Protein AF-A0A534E2P8-F1 (afdb_monomer)

St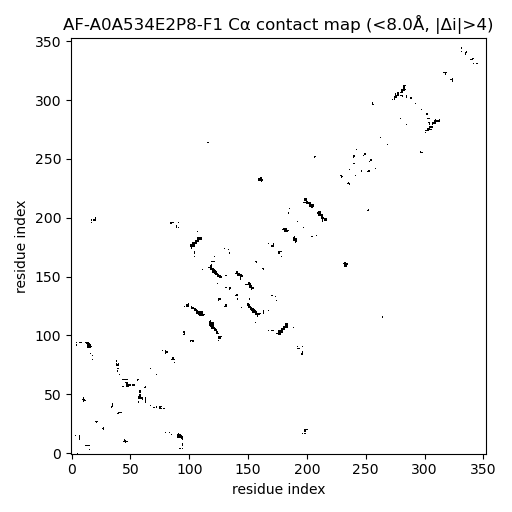ructure (mmCIF, N/CA/C/O backbone):
data_AF-A0A534E2P8-F1
#
_entry.id   AF-A0A534E2P8-F1
#
loop_
_atom_site.group_PDB
_atom_site.id
_atom_site.type_symbol
_atom_site.label_atom_id
_atom_site.label_alt_id
_atom_site.label_comp_id
_atom_site.label_asym_id
_atom_site.label_entity_id
_atom_site.label_seq_id
_atom_site.pdbx_PDB_ins_code
_atom_site.Cartn_x
_atom_site.Cartn_y
_atom_site.Cartn_z
_atom_site.occupancy
_atom_site.B_iso_or_equiv
_atom_site.auth_seq_id
_atom_site.auth_comp_id
_atom_site.auth_asym_id
_atom_site.auth_atom_id
_atom_site.pdbx_PDB_model_num
ATOM 1 N N . MET A 1 1 ? 21.994 -9.514 0.362 1.00 49.41 1 MET A N 1
ATOM 2 C CA . MET A 1 1 ? 20.812 -8.981 -0.362 1.00 49.41 1 MET A CA 1
ATOM 3 C C . MET A 1 1 ? 19.616 -9.810 0.077 1.00 49.41 1 MET A C 1
ATOM 5 O O . MET A 1 1 ? 19.796 -11.009 0.214 1.00 49.41 1 MET A O 1
ATOM 9 N N . VAL A 1 2 ? 18.446 -9.221 0.355 1.00 62.59 2 VAL A N 1
ATOM 10 C CA . VAL A 1 2 ? 17.260 -10.021 0.733 1.00 62.59 2 VAL A CA 1
ATOM 11 C C . VAL A 1 2 ? 16.904 -10.966 -0.420 1.00 62.59 2 VAL A C 1
ATOM 13 O O . VAL A 1 2 ? 16.914 -10.522 -1.571 1.00 62.59 2 VAL A O 1
ATOM 16 N N . GLY A 1 3 ? 16.617 -12.238 -0.126 1.00 77.88 3 GLY A N 1
ATOM 17 C CA . GLY A 1 3 ? 16.523 -13.315 -1.124 1.00 77.88 3 GLY A CA 1
ATOM 18 C C . GLY A 1 3 ? 15.600 -13.006 -2.307 1.00 77.88 3 GLY A C 1
ATOM 19 O O . GLY A 1 3 ? 15.992 -13.201 -3.457 1.00 77.88 3 GLY A O 1
ATOM 20 N N . PHE A 1 4 ? 14.432 -12.402 -2.061 1.00 82.38 4 PHE A N 1
ATOM 21 C CA . PHE A 1 4 ? 13.493 -12.044 -3.131 1.00 82.38 4 PHE A CA 1
ATOM 22 C C . PHE A 1 4 ? 14.050 -10.995 -4.107 1.00 82.38 4 PHE A C 1
ATOM 24 O O . PHE A 1 4 ? 13.752 -11.051 -5.297 1.00 82.38 4 PHE A O 1
ATOM 31 N N . LYS A 1 5 ? 14.897 -10.058 -3.652 1.00 83.06 5 LYS A N 1
ATOM 32 C CA . LYS A 1 5 ? 15.506 -9.035 -4.527 1.00 83.06 5 LYS A CA 1
ATOM 33 C C . LYS A 1 5 ? 16.516 -9.664 -5.475 1.00 83.06 5 LYS A C 1
ATOM 35 O O . LYS A 1 5 ? 16.584 -9.291 -6.642 1.00 83.06 5 LYS A O 1
ATOM 40 N N . GLN A 1 6 ? 17.287 -10.621 -4.962 1.00 80.25 6 GLN A N 1
ATOM 41 C CA . GLN A 1 6 ? 18.235 -11.377 -5.768 1.00 80.25 6 GLN A CA 1
ATOM 42 C C . GLN A 1 6 ? 17.497 -12.236 -6.795 1.00 80.25 6 GLN A C 1
ATOM 44 O O . GLN A 1 6 ? 17.839 -12.175 -7.973 1.00 80.25 6 GLN A O 1
ATOM 49 N N . ARG A 1 7 ? 16.450 -12.955 -6.372 1.00 79.50 7 ARG A N 1
ATOM 50 C CA . ARG A 1 7 ? 15.615 -13.767 -7.265 1.00 79.50 7 ARG A CA 1
ATOM 51 C C . ARG A 1 7 ? 14.958 -12.918 -8.353 1.00 79.50 7 ARG A C 1
ATOM 53 O O . ARG A 1 7 ? 15.113 -13.225 -9.525 1.00 79.50 7 ARG A O 1
ATOM 60 N N . SER A 1 8 ? 14.356 -11.784 -7.990 1.00 84.06 8 SER A N 1
ATOM 61 C CA . SER A 1 8 ? 13.745 -10.855 -8.955 1.00 84.06 8 SER A CA 1
ATOM 62 C C . SER A 1 8 ? 14.741 -10.350 -9.999 1.00 84.06 8 SER A C 1
ATOM 64 O O . SER A 1 8 ? 14.402 -10.198 -11.168 1.00 84.06 8 SER A O 1
ATOM 66 N N . ALA A 1 9 ? 15.985 -10.084 -9.588 1.00 79.75 9 ALA A N 1
ATOM 67 C CA . ALA A 1 9 ? 17.033 -9.642 -10.499 1.00 79.75 9 ALA A CA 1
ATOM 68 C C . ALA A 1 9 ? 17.542 -10.768 -11.414 1.00 79.75 9 ALA A C 1
ATOM 70 O O . ALA A 1 9 ? 17.904 -10.494 -12.555 1.00 79.75 9 ALA A O 1
ATOM 71 N N . GLN A 1 10 ? 17.603 -12.005 -10.914 1.00 79.62 10 GLN A N 1
ATOM 72 C CA . GLN A 1 10 ? 18.057 -13.178 -11.668 1.00 79.62 10 GLN A CA 1
ATOM 73 C C . GLN A 1 10 ? 17.000 -13.689 -12.651 1.00 79.62 10 GLN A C 1
ATOM 75 O O . GLN A 1 10 ? 17.350 -14.092 -13.754 1.00 79.62 10 GLN A O 1
ATOM 80 N N . GLU A 1 11 ? 15.731 -13.668 -12.250 1.00 79.81 11 GLU A N 1
ATOM 81 C CA . GLU A 1 11 ? 14.599 -14.182 -13.029 1.00 79.81 11 GLU A CA 1
ATOM 82 C C . GLU A 1 11 ? 13.894 -13.085 -13.836 1.00 79.81 11 GLU A C 1
ATOM 84 O O . GLU A 1 11 ? 12.877 -13.347 -14.462 1.00 79.81 11 GLU A O 1
ATOM 89 N N . HIS A 1 12 ? 14.422 -11.858 -13.827 1.00 81.25 12 HIS A N 1
ATOM 90 C CA . HIS A 1 12 ? 13.853 -10.718 -14.544 1.00 81.25 12 HIS A CA 1
ATOM 91 C C . HIS A 1 12 ? 12.379 -10.433 -14.196 1.00 81.25 12 HIS A C 1
ATOM 93 O O . HIS A 1 12 ? 11.646 -9.936 -15.039 1.00 81.25 12 HIS A O 1
ATOM 99 N N . ALA A 1 13 ? 11.944 -10.662 -12.954 1.00 84.44 13 ALA A N 1
ATOM 100 C CA . ALA A 1 13 ? 10.558 -10.412 -12.536 1.00 84.44 13 ALA A CA 1
ATOM 101 C C . ALA A 1 13 ? 10.175 -8.924 -12.658 1.00 84.44 13 ALA A C 1
ATOM 103 O O . ALA A 1 13 ? 11.008 -8.061 -12.376 1.00 84.44 13 ALA A O 1
ATOM 104 N N . ASP A 1 14 ? 8.941 -8.600 -13.053 1.00 83.06 14 ASP A N 1
ATOM 105 C CA . ASP A 1 14 ? 8.438 -7.214 -13.136 1.00 83.06 14 ASP A CA 1
ATOM 106 C C . ASP A 1 14 ? 8.003 -6.652 -11.776 1.00 83.06 14 ASP A C 1
ATOM 108 O O . ASP A 1 14 ? 8.217 -5.473 -11.484 1.00 83.06 14 ASP A O 1
ATOM 112 N N . GLY A 1 15 ? 7.499 -7.516 -10.897 1.00 87.69 15 GLY A N 1
ATOM 113 C CA . GLY A 1 15 ? 7.063 -7.176 -9.548 1.00 87.69 15 GLY A CA 1
ATOM 114 C C . GLY A 1 15 ? 7.198 -8.355 -8.591 1.00 87.69 15 GLY A C 1
ATOM 115 O O . GLY A 1 15 ? 7.489 -9.485 -8.984 1.00 87.69 15 GLY A O 1
ATOM 116 N N . THR A 1 16 ? 7.035 -8.090 -7.301 1.00 91.56 16 THR A N 1
ATOM 117 C CA . THR A 1 16 ? 6.999 -9.122 -6.266 1.00 91.56 16 THR A CA 1
ATOM 118 C C . THR A 1 16 ? 5.968 -8.765 -5.217 1.00 91.56 16 THR A C 1
ATOM 120 O O . THR A 1 16 ? 6.001 -7.664 -4.658 1.00 91.56 16 THR A O 1
ATOM 123 N N . TRP A 1 17 ? 5.119 -9.742 -4.912 1.00 92.81 17 TRP A N 1
ATOM 124 C CA . TRP A 1 17 ? 4.104 -9.677 -3.876 1.00 92.81 17 TRP A CA 1
ATOM 125 C C . TRP A 1 17 ? 4.463 -10.628 -2.740 1.00 92.81 17 TRP A C 1
ATOM 127 O O . TRP A 1 17 ? 4.867 -11.768 -2.960 1.00 92.81 17 TRP A O 1
ATOM 137 N N . ILE A 1 18 ? 4.322 -10.149 -1.511 1.00 93.31 18 ILE A N 1
ATOM 138 C CA . ILE A 1 18 ? 4.446 -10.943 -0.295 1.00 93.31 18 ILE A CA 1
ATOM 139 C C . ILE A 1 18 ? 3.042 -11.428 0.056 1.00 93.31 18 ILE A C 1
ATOM 141 O O . ILE A 1 18 ? 2.223 -10.668 0.573 1.00 93.31 18 ILE A O 1
ATOM 145 N N . ILE A 1 19 ? 2.764 -12.694 -0.252 1.00 93.31 19 ILE A N 1
ATOM 146 C CA . ILE A 1 19 ? 1.451 -13.306 -0.023 1.00 93.31 19 ILE A CA 1
ATOM 147 C C . ILE A 1 19 ? 1.251 -13.585 1.474 1.00 93.31 19 ILE A C 1
ATOM 149 O O . ILE A 1 19 ? 0.269 -13.118 2.051 1.00 93.31 19 ILE A O 1
ATOM 153 N N . ARG A 1 20 ? 2.211 -14.267 2.119 1.00 92.00 20 ARG A N 1
ATOM 154 C CA . ARG A 1 20 ? 2.220 -14.605 3.557 1.00 92.00 20 ARG A CA 1
ATOM 155 C C . ARG A 1 20 ? 3.634 -14.546 4.139 1.00 92.00 20 ARG A C 1
ATOM 157 O O . ARG A 1 20 ? 4.619 -14.478 3.403 1.00 92.00 20 ARG A O 1
ATOM 164 N N . THR A 1 21 ? 3.719 -14.569 5.465 1.00 92.00 21 THR A N 1
ATOM 165 C CA . THR A 1 21 ? 4.968 -14.587 6.238 1.00 92.00 21 THR A CA 1
ATOM 166 C C . THR A 1 21 ? 4.906 -15.694 7.277 1.00 92.00 21 THR A C 1
ATOM 168 O O . THR A 1 21 ? 3.87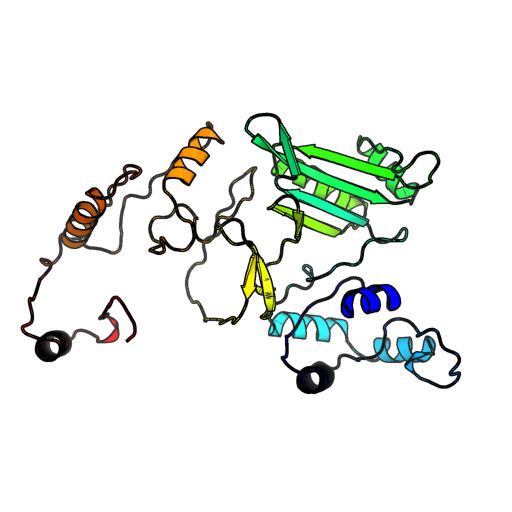3 -15.859 7.920 1.00 92.00 21 THR A O 1
ATOM 171 N N . HIS A 1 22 ? 6.014 -16.406 7.462 1.00 92.50 22 HIS A N 1
ATOM 172 C CA . HIS A 1 22 ? 6.104 -17.580 8.331 1.00 92.50 22 HIS A CA 1
ATOM 173 C C . HIS A 1 22 ? 7.334 -17.475 9.235 1.00 92.50 22 HIS A C 1
ATOM 175 O O . HIS A 1 22 ? 8.307 -16.807 8.879 1.00 92.50 22 HIS A O 1
ATOM 181 N N . SER A 1 23 ? 7.291 -18.119 10.401 1.00 90.75 23 SER A N 1
ATOM 182 C CA . SER A 1 23 ? 8.394 -18.126 11.374 1.00 90.75 23 SER A CA 1
ATOM 183 C C . SER A 1 23 ? 9.507 -19.109 11.004 1.00 90.75 23 SER A C 1
ATOM 185 O O . SER A 1 23 ? 10.655 -18.897 11.395 1.00 90.75 23 SER A O 1
ATOM 187 N N . THR A 1 24 ? 9.193 -20.159 10.238 1.00 93.50 24 THR A N 1
ATOM 188 C CA . THR A 1 24 ? 10.156 -21.172 9.792 1.00 93.50 24 THR A CA 1
ATOM 189 C C . THR A 1 24 ? 10.171 -21.310 8.272 1.00 93.50 24 THR A C 1
ATOM 191 O O . THR A 1 24 ? 9.193 -21.008 7.583 1.00 93.50 24 THR A O 1
ATOM 194 N N . GLU A 1 25 ? 11.293 -21.790 7.729 1.00 92.50 25 GLU A N 1
ATOM 195 C CA . GLU A 1 25 ? 11.378 -22.098 6.299 1.00 92.50 25 GLU A CA 1
ATOM 196 C C . GLU A 1 25 ? 10.439 -23.249 5.914 1.00 92.50 25 GLU A C 1
ATOM 198 O O . GLU A 1 25 ? 9.809 -23.178 4.866 1.00 92.50 25 GLU A O 1
ATOM 203 N N . ASN A 1 26 ? 10.291 -24.276 6.756 1.00 95.81 26 ASN A N 1
ATOM 204 C CA . ASN A 1 26 ? 9.437 -25.426 6.447 1.00 95.81 26 ASN A CA 1
ATOM 205 C C . ASN A 1 26 ? 7.965 -25.028 6.294 1.00 95.81 26 ASN A C 1
ATOM 207 O O . ASN A 1 26 ? 7.326 -25.453 5.331 1.00 95.81 26 ASN A O 1
ATOM 211 N N . ASP A 1 27 ? 7.455 -24.164 7.175 1.00 95.75 27 ASP A N 1
ATOM 212 C CA . ASP A 1 27 ? 6.087 -23.642 7.065 1.00 95.75 27 ASP A CA 1
ATOM 213 C C . ASP A 1 27 ? 5.916 -22.830 5.776 1.00 95.75 27 ASP A C 1
ATOM 215 O O . ASP A 1 27 ? 4.937 -23.000 5.048 1.00 95.75 27 ASP A O 1
ATOM 219 N N . ALA A 1 28 ? 6.919 -22.013 5.430 1.00 93.62 28 ALA A N 1
ATOM 220 C CA . ALA A 1 28 ? 6.918 -21.262 4.180 1.00 93.62 28 ALA A CA 1
ATOM 221 C C . ALA A 1 28 ? 6.932 -22.173 2.942 1.00 93.62 28 ALA A C 1
ATOM 223 O O . ALA A 1 28 ? 6.233 -21.886 1.973 1.00 93.62 28 ALA A O 1
ATOM 224 N N . ARG A 1 29 ? 7.699 -23.272 2.955 1.00 94.38 29 ARG A N 1
ATOM 225 C CA . ARG A 1 29 ? 7.757 -24.241 1.845 1.00 94.38 29 ARG A CA 1
ATOM 226 C C . ARG A 1 29 ? 6.466 -25.027 1.694 1.00 94.38 29 ARG A C 1
ATOM 228 O O . ARG A 1 29 ? 6.023 -25.247 0.568 1.00 94.38 29 ARG A O 1
ATOM 235 N N . LEU A 1 30 ? 5.863 -25.435 2.808 1.00 96.50 30 LEU A N 1
ATOM 236 C CA . LEU A 1 30 ? 4.568 -26.102 2.801 1.00 96.50 30 LEU A CA 1
ATOM 237 C C . LEU A 1 30 ? 3.494 -25.179 2.210 1.00 96.50 30 LEU A C 1
ATOM 239 O O . LEU A 1 30 ? 2.767 -25.592 1.309 1.00 96.50 30 LEU A O 1
ATOM 243 N N . ASP A 1 31 ? 3.434 -23.923 2.657 1.00 96.12 31 ASP A N 1
ATOM 244 C CA . ASP A 1 31 ? 2.487 -22.930 2.142 1.00 96.12 31 ASP A CA 1
ATOM 245 C C . ASP A 1 31 ? 2.744 -22.574 0.665 1.00 96.12 31 ASP A C 1
ATOM 247 O O . ASP A 1 31 ? 1.791 -22.467 -0.108 1.00 96.12 31 ASP A O 1
ATOM 251 N N . GLU A 1 32 ? 4.011 -22.456 0.239 1.00 95.31 32 GLU A N 1
ATOM 252 C CA . GLU A 1 32 ? 4.401 -22.271 -1.171 1.00 95.31 32 GLU A CA 1
ATOM 253 C C . GLU A 1 32 ? 3.880 -23.430 -2.034 1.00 95.31 32 GLU A C 1
ATOM 255 O O . GLU A 1 32 ? 3.251 -23.193 -3.066 1.00 95.31 32 GLU A O 1
ATOM 260 N N . MET A 1 33 ? 4.075 -24.676 -1.590 1.00 96.81 33 MET A N 1
ATOM 261 C CA . MET A 1 33 ? 3.624 -25.865 -2.315 1.00 96.81 33 MET A CA 1
ATOM 262 C C . MET A 1 33 ? 2.096 -25.956 -2.376 1.00 96.81 33 MET A C 1
ATOM 264 O O . MET A 1 33 ? 1.528 -26.160 -3.447 1.00 96.81 33 MET A O 1
ATOM 268 N N . LEU A 1 34 ? 1.408 -25.760 -1.248 1.00 97.12 34 LEU A N 1
ATOM 269 C CA . LEU A 1 34 ? -0.055 -25.775 -1.202 1.00 97.12 34 LEU A CA 1
ATOM 270 C C . LEU A 1 34 ? -0.659 -24.657 -2.058 1.00 97.12 34 LEU A C 1
ATOM 272 O O . LEU A 1 34 ? -1.653 -24.885 -2.744 1.00 97.12 34 LEU A O 1
ATOM 276 N N . THR A 1 35 ? -0.056 -23.467 -2.050 1.00 97.06 35 THR A N 1
ATOM 277 C CA . THR A 1 35 ? -0.476 -22.342 -2.895 1.00 97.06 35 THR A CA 1
ATOM 278 C C . THR A 1 35 ? -0.245 -22.664 -4.373 1.00 97.06 35 THR A C 1
ATOM 280 O O . THR A 1 35 ? -1.158 -22.511 -5.180 1.00 97.06 35 THR A O 1
ATOM 283 N N . SER A 1 36 ? 0.933 -23.181 -4.729 1.00 96.50 36 SER A N 1
ATOM 284 C CA . SER A 1 36 ? 1.254 -23.609 -6.095 1.00 96.50 36 SER A CA 1
ATOM 285 C C . SER A 1 36 ? 0.221 -24.602 -6.636 1.00 96.50 36 SER A C 1
ATOM 287 O O . SER A 1 36 ? -0.351 -24.370 -7.699 1.00 96.50 36 SER A O 1
ATOM 289 N N . LEU A 1 37 ? -0.090 -25.651 -5.869 1.00 97.06 37 LEU A N 1
ATOM 290 C CA . LEU A 1 37 ? -1.052 -26.681 -6.264 1.00 97.06 37 LEU A CA 1
ATOM 291 C C . LEU A 1 37 ? -2.494 -26.163 -6.308 1.00 97.06 37 LEU A C 1
ATOM 293 O O . LEU A 1 37 ? -3.231 -26.496 -7.230 1.00 97.06 37 LEU A O 1
ATOM 297 N N . ARG A 1 38 ? -2.902 -25.338 -5.336 1.00 96.75 38 ARG A N 1
ATOM 298 C CA . ARG A 1 38 ? -4.272 -24.809 -5.253 1.00 96.75 38 ARG A CA 1
ATOM 299 C C . ARG A 1 38 ? -4.614 -23.893 -6.423 1.00 96.75 38 ARG A C 1
ATOM 301 O O . ARG A 1 38 ? -5.718 -23.975 -6.948 1.00 96.75 38 ARG A O 1
ATOM 308 N N . TYR A 1 39 ? -3.690 -23.009 -6.794 1.00 96.00 39 TYR A N 1
ATOM 309 C CA . TYR A 1 39 ? -3.931 -22.011 -7.837 1.00 96.00 39 TYR A CA 1
ATOM 310 C C . TYR A 1 39 ? -3.403 -22.445 -9.208 1.00 96.00 39 TYR A C 1
ATOM 312 O O . TYR A 1 39 ? -3.759 -21.825 -10.203 1.00 96.00 39 TYR A O 1
ATOM 320 N N . GLY A 1 40 ? -2.593 -23.506 -9.283 1.00 95.00 40 GLY A N 1
ATOM 321 C CA . GLY A 1 40 ? -1.968 -23.957 -10.529 1.00 95.00 40 GLY A CA 1
ATOM 322 C C . GLY A 1 40 ? -0.788 -23.081 -10.961 1.00 95.00 40 GLY A C 1
ATOM 323 O O . GLY A 1 40 ? -0.555 -22.903 -12.153 1.00 95.00 40 GLY A O 1
ATOM 324 N N . LEU A 1 41 ? -0.054 -22.510 -10.002 1.00 95.31 41 LEU A N 1
ATOM 325 C CA . LEU A 1 41 ? 1.063 -21.597 -10.253 1.00 95.31 41 LEU A CA 1
ATOM 326 C C . LEU A 1 41 ? 2.405 -22.335 -10.144 1.00 95.31 41 LEU A C 1
ATOM 328 O O . LEU A 1 41 ? 2.748 -22.787 -9.048 1.00 95.31 41 LEU A O 1
ATOM 332 N N . PRO A 1 42 ? 3.201 -22.450 -11.222 1.00 92.88 42 PRO A N 1
ATOM 333 C CA . PRO A 1 42 ? 4.514 -23.087 -11.160 1.00 92.88 42 PRO A CA 1
ATOM 334 C C . PRO A 1 42 ? 5.485 -22.364 -10.218 1.00 92.88 42 PRO A C 1
ATOM 336 O O . PRO A 1 42 ? 5.559 -21.139 -10.200 1.00 92.88 42 PRO A O 1
ATOM 339 N N . THR A 1 43 ? 6.315 -23.120 -9.497 1.00 90.69 43 THR A N 1
ATOM 340 C CA . THR A 1 43 ? 7.409 -22.576 -8.660 1.00 90.69 43 THR A CA 1
ATOM 341 C C . THR A 1 43 ? 8.740 -22.433 -9.415 1.00 90.69 43 THR A C 1
ATOM 343 O O . THR A 1 43 ? 9.758 -22.023 -8.842 1.00 90.69 43 THR A O 1
ATOM 346 N N . LEU A 1 44 ? 8.737 -22.771 -10.708 1.00 88.00 44 LEU A N 1
ATOM 347 C CA . LEU A 1 44 ? 9.886 -22.701 -11.608 1.00 88.00 44 LEU A CA 1
ATOM 348 C C . LEU A 1 44 ? 10.285 -21.249 -11.917 1.00 88.00 44 LEU A C 1
ATOM 350 O O . LEU A 1 44 ? 9.453 -20.347 -11.846 1.00 88.00 44 LEU A O 1
ATOM 354 N N . PRO A 1 45 ? 11.565 -21.000 -12.249 1.00 86.50 45 PRO A N 1
ATOM 355 C CA . PRO A 1 45 ? 12.017 -19.664 -12.614 1.00 86.50 45 PRO A CA 1
ATOM 356 C C . PRO A 1 45 ? 11.451 -19.234 -13.975 1.00 86.50 45 PRO A C 1
ATOM 358 O O . PRO A 1 45 ? 11.310 -20.060 -14.876 1.00 86.50 45 PRO A O 1
ATOM 361 N N . PHE A 1 46 ? 11.229 -17.930 -14.162 1.00 84.00 46 PHE A N 1
ATOM 362 C CA . PHE A 1 46 ? 10.809 -17.370 -15.460 1.00 84.00 46 PHE A CA 1
ATOM 363 C C . PHE A 1 46 ? 11.910 -17.425 -16.526 1.00 84.00 46 PHE A C 1
ATOM 365 O O . PHE A 1 46 ? 11.641 -17.463 -17.721 1.00 84.00 46 PHE A O 1
ATOM 372 N N . SER A 1 47 ? 13.170 -17.391 -16.091 1.00 84.69 47 SER A N 1
ATOM 373 C CA . SER A 1 47 ? 14.347 -17.432 -16.958 1.00 84.69 47 SER A CA 1
ATOM 374 C C . SER A 1 47 ? 15.256 -18.600 -16.571 1.00 84.69 47 SER A C 1
ATOM 376 O O . SER A 1 47 ? 15.413 -18.871 -15.376 1.00 84.69 47 SER A O 1
ATOM 378 N N . PRO A 1 48 ? 15.909 -19.266 -17.540 1.00 85.44 48 PRO A N 1
ATOM 379 C CA . PRO A 1 48 ? 16.807 -20.378 -17.256 1.00 85.44 48 PRO A CA 1
ATOM 380 C C . PRO A 1 48 ? 17.915 -20.001 -16.273 1.00 85.44 48 PRO A C 1
ATOM 382 O O . PRO A 1 48 ? 18.592 -18.976 -16.419 1.00 85.44 48 PRO A O 1
ATOM 385 N N . ARG A 1 49 ? 18.156 -20.859 -15.280 1.00 81.19 49 ARG A N 1
ATOM 386 C CA . ARG A 1 49 ? 19.272 -20.665 -14.349 1.00 81.19 49 ARG A CA 1
ATOM 387 C C . ARG A 1 49 ? 20.593 -20.943 -15.054 1.00 81.19 49 ARG A C 1
ATOM 389 O O . ARG A 1 49 ? 20.765 -21.982 -15.685 1.00 81.19 49 ARG A O 1
ATOM 396 N N . LYS A 1 50 ? 21.571 -20.056 -14.867 1.00 73.94 50 LYS A N 1
ATOM 397 C CA . LYS A 1 50 ? 22.943 -20.274 -15.342 1.00 73.94 50 LYS A CA 1
ATOM 398 C C . LYS A 1 50 ? 23.588 -21.406 -14.535 1.00 73.94 50 LYS A C 1
ATOM 400 O O . LYS A 1 50 ? 23.722 -21.285 -13.321 1.00 73.94 50 LYS A O 1
ATOM 405 N N . GLY A 1 51 ? 23.986 -22.491 -15.195 1.00 67.81 51 GLY A N 1
ATOM 406 C CA . GLY A 1 51 ? 24.608 -23.653 -14.558 1.00 67.81 51 GLY A CA 1
ATOM 407 C C . GLY A 1 51 ? 25.175 -24.639 -15.580 1.00 67.81 51 GLY A C 1
ATOM 408 O O . GLY A 1 51 ? 24.831 -24.574 -16.755 1.00 67.81 51 GLY A O 1
ATOM 409 N N . LYS A 1 52 ? 26.064 -25.536 -15.130 1.00 55.69 52 LYS A N 1
ATOM 410 C CA . LYS A 1 52 ? 26.696 -26.582 -15.964 1.00 55.69 52 LYS A CA 1
ATOM 411 C C . LYS A 1 52 ? 25.838 -27.846 -16.128 1.00 55.69 52 LYS A C 1
ATOM 413 O O . LYS A 1 52 ? 26.244 -28.760 -16.837 1.00 55.69 52 LYS A O 1
ATOM 418 N N . ALA A 1 53 ? 24.700 -27.939 -15.440 1.00 61.56 53 ALA A N 1
ATOM 419 C CA . ALA A 1 53 ? 23.823 -29.098 -15.532 1.00 61.56 53 ALA A CA 1
ATOM 420 C C . ALA A 1 53 ? 23.036 -29.035 -16.847 1.00 61.56 53 ALA A C 1
ATOM 422 O O . ALA A 1 53 ? 22.206 -28.152 -17.036 1.00 61.56 53 ALA A O 1
ATOM 423 N N . VAL A 1 54 ? 23.324 -29.969 -17.753 1.00 58.84 54 VAL A N 1
ATOM 424 C CA . VAL A 1 54 ? 22.818 -29.959 -19.137 1.00 58.84 54 VAL A CA 1
ATOM 425 C C . VAL A 1 54 ? 21.386 -30.523 -19.245 1.00 58.84 54 VAL A C 1
ATOM 427 O O . VAL A 1 54 ? 20.730 -30.319 -20.255 1.00 58.84 54 VAL A O 1
ATOM 430 N N . ASN A 1 55 ? 20.863 -31.166 -18.187 1.00 65.12 55 ASN A N 1
ATOM 431 C CA . ASN A 1 55 ? 19.644 -31.997 -18.251 1.00 65.12 55 ASN A CA 1
ATOM 432 C C . ASN A 1 55 ? 18.536 -31.622 -17.238 1.00 65.12 55 ASN A C 1
ATOM 434 O O . ASN A 1 55 ? 17.716 -32.465 -16.883 1.00 65.12 55 ASN A O 1
ATOM 438 N N . GLY A 1 56 ? 18.513 -30.395 -16.707 1.00 73.62 56 GLY A N 1
ATOM 439 C CA . GLY A 1 56 ? 17.501 -29.978 -15.723 1.00 73.62 56 GLY A CA 1
ATOM 440 C C . GLY A 1 56 ? 16.437 -29.050 -16.311 1.00 73.62 56 GLY A C 1
ATOM 441 O O . GLY A 1 56 ? 16.788 -28.068 -16.957 1.00 73.62 56 GLY A O 1
ATOM 442 N N . LEU A 1 57 ? 15.156 -29.289 -16.000 1.00 82.69 57 LEU A N 1
ATOM 443 C CA . LEU A 1 57 ? 14.011 -28.463 -16.431 1.00 82.69 57 LEU A CA 1
ATOM 444 C C . LEU A 1 57 ? 14.215 -26.954 -16.176 1.00 82.69 57 LEU A C 1
ATOM 446 O O . LEU A 1 57 ? 13.858 -26.124 -17.000 1.00 82.69 57 LEU A O 1
ATOM 450 N N . VAL A 1 58 ? 14.861 -26.590 -15.062 1.00 84.88 58 VAL A N 1
ATOM 451 C CA . VAL A 1 58 ? 15.166 -25.194 -14.675 1.00 84.88 58 VAL A CA 1
ATOM 452 C C . VAL A 1 58 ? 16.267 -24.518 -15.510 1.00 84.88 58 VAL A C 1
ATOM 454 O O . VAL A 1 58 ? 16.532 -23.327 -15.322 1.00 84.88 58 VAL A O 1
ATOM 457 N N . HIS A 1 59 ? 16.950 -25.266 -16.379 1.00 85.56 59 HIS A N 1
ATOM 458 C CA . HIS A 1 59 ? 18.058 -24.795 -17.217 1.00 85.56 59 HIS A CA 1
ATOM 459 C C . HIS A 1 59 ? 17.680 -24.659 -18.699 1.00 85.56 59 HIS A C 1
ATOM 461 O O . HIS A 1 59 ? 18.460 -24.086 -19.457 1.00 85.56 59 HIS A O 1
ATOM 467 N N . ASP A 1 60 ? 16.497 -25.127 -19.111 1.00 87.12 60 ASP A N 1
ATOM 468 C CA . ASP A 1 60 ? 16.076 -25.143 -20.514 1.00 87.12 60 ASP A CA 1
ATOM 469 C C . ASP A 1 60 ? 14.890 -24.196 -20.760 1.00 87.12 60 ASP A C 1
ATOM 471 O O . ASP A 1 60 ? 13.775 -24.402 -20.275 1.00 87.12 60 ASP A O 1
ATOM 475 N N . ALA A 1 61 ? 15.133 -23.150 -21.555 1.00 88.38 61 ALA A N 1
ATOM 476 C CA . ALA A 1 61 ? 14.132 -22.141 -21.897 1.00 88.38 61 ALA A CA 1
ATOM 477 C C . ALA A 1 61 ? 12.906 -22.725 -22.612 1.00 88.38 61 ALA A C 1
ATOM 479 O O . ALA A 1 61 ? 11.796 -22.236 -22.404 1.00 88.38 61 ALA A O 1
ATOM 480 N N . LYS A 1 62 ? 13.091 -23.760 -23.443 1.00 90.44 62 LYS A N 1
ATOM 481 C CA . LYS A 1 62 ? 12.013 -24.347 -24.245 1.00 90.44 62 LYS A CA 1
ATOM 482 C C . LYS A 1 62 ? 10.977 -25.005 -23.344 1.00 90.44 62 LYS A C 1
ATOM 484 O O . LYS A 1 62 ? 9.786 -24.758 -23.508 1.00 90.44 62 LYS A O 1
ATOM 489 N N . TYR A 1 63 ? 11.423 -25.808 -22.382 1.00 90.81 63 TYR A N 1
ATOM 490 C CA . TYR A 1 63 ? 10.512 -26.491 -21.466 1.00 90.81 63 TYR A CA 1
ATOM 491 C C . TYR A 1 63 ? 9.874 -25.534 -20.455 1.00 90.81 63 TYR A C 1
ATOM 493 O O . TYR A 1 63 ? 8.686 -25.675 -20.173 1.00 90.81 63 TYR A O 1
ATOM 501 N N . ILE A 1 64 ? 10.618 -24.533 -19.963 1.00 90.38 64 ILE A N 1
ATOM 502 C CA . ILE A 1 64 ? 10.051 -23.474 -19.111 1.00 90.38 64 ILE A CA 1
ATOM 503 C C . ILE A 1 64 ? 8.924 -22.754 -19.862 1.00 90.38 64 ILE A C 1
ATOM 505 O O . ILE A 1 64 ? 7.805 -22.677 -19.362 1.00 90.38 64 ILE A O 1
ATOM 509 N N . SER A 1 65 ? 9.189 -22.291 -21.088 1.00 90.25 65 SER A N 1
ATOM 510 C CA . SER A 1 65 ? 8.193 -21.601 -21.912 1.00 90.25 65 SER A CA 1
ATOM 511 C C . SER A 1 65 ? 6.980 -22.480 -22.211 1.00 90.25 65 SER A C 1
ATOM 513 O O . SER A 1 65 ? 5.853 -22.003 -22.123 1.00 90.25 65 SER A O 1
ATOM 515 N N . HIS A 1 66 ? 7.192 -23.754 -22.549 1.00 92.62 66 HIS A N 1
ATOM 516 C CA . HIS A 1 66 ? 6.101 -24.681 -22.837 1.00 92.62 66 HIS A CA 1
ATOM 517 C C . HIS A 1 66 ? 5.189 -24.897 -21.622 1.00 92.62 66 HIS A C 1
ATOM 519 O O . HIS A 1 66 ? 3.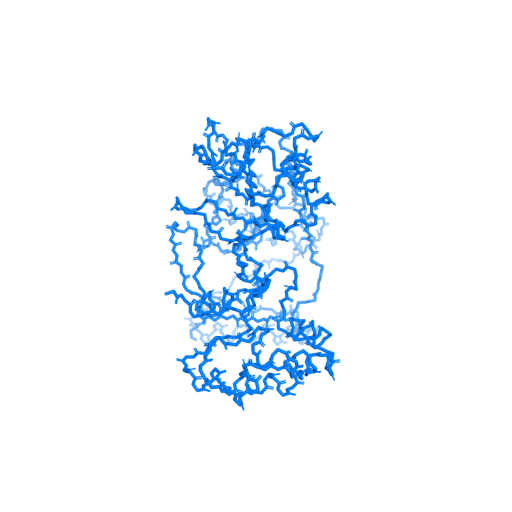971 -24.892 -21.770 1.00 92.62 66 HIS A O 1
ATOM 525 N N . LEU A 1 67 ? 5.760 -25.031 -20.420 1.00 92.06 67 LEU A N 1
ATOM 526 C CA . LEU A 1 67 ? 4.981 -25.164 -19.190 1.00 92.06 67 LEU A CA 1
ATOM 527 C C . LEU A 1 67 ? 4.105 -23.931 -18.937 1.00 92.06 67 LEU A C 1
ATOM 529 O O . LEU A 1 67 ? 2.907 -24.082 -18.723 1.00 92.06 67 LEU A O 1
ATOM 533 N N . PHE A 1 68 ? 4.688 -22.727 -18.973 1.00 90.94 68 PHE A N 1
ATOM 534 C CA . PHE A 1 68 ? 3.936 -21.490 -18.736 1.00 90.94 68 PHE A CA 1
ATOM 535 C C . PHE A 1 68 ? 2.863 -21.251 -19.808 1.00 90.94 68 PHE A C 1
ATOM 537 O O . PHE A 1 68 ? 1.792 -20.768 -19.482 1.00 90.94 68 PHE A O 1
ATOM 544 N N . GLN A 1 69 ? 3.094 -21.653 -21.063 1.00 92.88 69 GLN A N 1
ATOM 545 C CA . GLN A 1 69 ? 2.075 -21.597 -22.125 1.00 92.88 69 GLN A CA 1
ATOM 546 C C . GLN A 1 69 ? 0.958 -22.638 -21.967 1.00 92.88 69 GLN A C 1
ATOM 548 O O . GLN A 1 69 ? -0.108 -22.483 -22.555 1.00 92.88 69 GLN A O 1
ATOM 553 N N . SER A 1 70 ? 1.201 -23.708 -21.209 1.00 94.19 70 SER A N 1
ATOM 554 C CA . SER A 1 70 ? 0.229 -24.788 -20.994 1.00 94.19 70 SER A CA 1
ATOM 555 C C . SER A 1 70 ? -0.714 -24.518 -19.819 1.00 94.19 70 SER A C 1
ATOM 557 O O . SER A 1 70 ? -1.606 -25.323 -19.556 1.00 94.19 70 SER A O 1
ATOM 559 N N . LEU A 1 71 ? -0.506 -23.423 -19.085 1.00 93.94 71 LEU A N 1
ATOM 560 C CA . LEU A 1 71 ? -1.240 -23.074 -17.875 1.00 93.94 71 LEU A CA 1
ATOM 561 C C . LEU A 1 71 ? -1.741 -21.636 -17.985 1.00 93.94 71 LEU A C 1
ATOM 563 O O . LEU A 1 71 ? -1.006 -20.752 -18.412 1.00 93.94 71 LEU A O 1
ATOM 567 N N . ASP A 1 72 ? -2.965 -21.380 -17.532 1.00 92.69 72 ASP A N 1
ATOM 568 C CA . ASP A 1 72 ? -3.468 -20.012 -17.378 1.00 92.69 72 ASP A CA 1
ATOM 569 C C . ASP A 1 72 ? -2.943 -19.401 -16.069 1.00 92.69 72 ASP A C 1
ATOM 571 O O . ASP A 1 72 ? -3.648 -19.292 -15.059 1.00 92.69 72 ASP A O 1
ATOM 575 N N . THR A 1 73 ? -1.646 -19.077 -16.060 1.00 92.69 73 THR A N 1
ATOM 576 C CA . THR A 1 73 ? -0.975 -18.536 -14.872 1.00 92.69 73 THR A CA 1
ATOM 577 C C . THR A 1 73 ? -1.415 -17.116 -14.543 1.00 92.69 73 THR A C 1
ATOM 579 O O . THR A 1 73 ? -1.362 -16.735 -13.375 1.00 92.69 73 THR A O 1
ATOM 582 N N . ASP A 1 74 ? -1.881 -16.353 -15.531 1.00 87.38 74 ASP A N 1
ATOM 583 C CA . ASP A 1 74 ? -2.289 -14.961 -15.341 1.00 87.38 74 ASP A CA 1
ATOM 584 C C . ASP A 1 74 ? -3.602 -14.882 -14.556 1.00 87.38 74 ASP A C 1
ATOM 586 O O . ASP A 1 74 ? -3.634 -14.279 -13.478 1.00 87.38 74 ASP A O 1
ATOM 590 N N . SER A 1 75 ? -4.657 -15.578 -14.999 1.00 89.38 75 SER A N 1
ATOM 591 C CA . SER A 1 75 ? -5.916 -15.640 -14.240 1.00 89.38 75 SER A CA 1
ATOM 592 C C . SER A 1 75 ? -5.708 -16.281 -12.866 1.00 89.38 75 SER A C 1
ATOM 594 O O . SER A 1 75 ? -6.305 -15.864 -11.872 1.00 89.38 75 SER A O 1
ATOM 596 N N . ALA A 1 76 ? -4.840 -17.294 -12.777 1.00 92.62 76 ALA A N 1
ATOM 597 C CA . ALA A 1 76 ? -4.496 -17.930 -11.510 1.00 92.62 76 ALA A CA 1
ATOM 598 C C . ALA A 1 76 ? -3.825 -16.962 -10.525 1.00 92.62 76 ALA A C 1
ATOM 600 O O . ALA A 1 76 ? -4.190 -16.943 -9.346 1.00 92.62 76 ALA A O 1
ATOM 601 N N . ALA A 1 77 ? -2.877 -16.151 -10.998 1.00 92.31 77 ALA A N 1
ATOM 602 C CA . ALA A 1 77 ? -2.196 -15.159 -10.180 1.00 92.31 77 ALA A CA 1
ATOM 603 C C . ALA A 1 77 ? -3.157 -14.055 -9.727 1.00 92.31 77 ALA A C 1
ATOM 605 O O . ALA A 1 77 ? -3.136 -13.694 -8.552 1.00 92.31 77 ALA A O 1
ATOM 606 N N . LEU A 1 78 ? -4.035 -13.571 -10.614 1.00 89.94 78 LEU A N 1
ATOM 607 C CA . LEU A 1 78 ? -5.049 -12.572 -10.267 1.00 89.94 78 LEU A CA 1
ATOM 608 C C . LEU A 1 78 ? -6.002 -13.081 -9.181 1.00 89.94 78 LEU A C 1
ATOM 610 O O . LEU A 1 78 ? -6.199 -12.385 -8.189 1.00 89.94 78 LEU A O 1
ATOM 614 N N . ARG A 1 79 ? -6.499 -14.321 -9.302 1.00 93.94 79 ARG A N 1
ATOM 615 C CA . ARG A 1 79 ? -7.325 -14.951 -8.256 1.00 93.94 79 ARG A CA 1
ATOM 616 C C . ARG A 1 79 ? -6.583 -15.079 -6.930 1.00 93.94 79 ARG A C 1
ATOM 618 O O . ARG A 1 79 ? -7.146 -14.770 -5.890 1.00 93.94 79 ARG A O 1
ATOM 625 N N . LEU A 1 80 ? -5.314 -15.499 -6.951 1.00 95.88 80 LEU A N 1
ATOM 626 C CA . LEU A 1 80 ? -4.509 -15.567 -5.728 1.00 95.88 80 LEU A CA 1
ATOM 627 C C . LEU A 1 80 ? -4.391 -14.190 -5.069 1.00 95.88 80 LEU A C 1
ATOM 629 O O . LEU A 1 80 ? -4.542 -14.088 -3.853 1.00 95.88 80 LEU A O 1
ATOM 633 N N . LEU A 1 81 ? -4.083 -13.151 -5.847 1.00 91.06 81 LEU A N 1
ATOM 634 C CA . LEU A 1 81 ? -3.950 -11.793 -5.328 1.00 91.06 81 LEU A CA 1
ATOM 635 C C . LEU A 1 81 ? -5.276 -11.292 -4.751 1.00 91.06 81 LEU A C 1
ATOM 637 O O . LEU A 1 81 ? -5.267 -10.778 -3.635 1.00 91.06 81 LEU A O 1
ATOM 641 N N . GLU A 1 82 ? -6.395 -11.513 -5.440 1.00 87.62 82 GLU A N 1
ATOM 642 C CA . GLU A 1 82 ? -7.741 -11.191 -4.956 1.00 87.62 82 GLU A CA 1
ATOM 643 C C . GLU A 1 82 ? -8.051 -11.899 -3.627 1.00 87.62 82 GLU A C 1
ATOM 645 O O . GLU A 1 82 ? -8.376 -11.237 -2.639 1.00 87.62 82 GLU A O 1
ATOM 650 N N . ASP A 1 83 ? -7.825 -13.215 -3.555 1.00 90.50 83 ASP A N 1
ATOM 651 C CA . ASP A 1 83 ? -8.067 -14.035 -2.360 1.00 90.50 83 ASP A CA 1
ATOM 652 C C . ASP A 1 83 ? -7.236 -13.587 -1.147 1.00 90.50 83 ASP A C 1
ATOM 654 O O . ASP A 1 83 ? -7.640 -13.781 0.003 1.00 90.50 83 ASP A O 1
ATOM 658 N N . VAL A 1 84 ? -6.063 -12.980 -1.373 1.00 90.62 84 VAL A N 1
ATOM 659 C CA . VAL A 1 84 ? -5.215 -12.431 -0.301 1.00 90.62 84 VAL A CA 1
ATOM 660 C C . VAL A 1 84 ? -5.288 -10.908 -0.161 1.00 90.62 84 VAL A C 1
ATOM 662 O O . VAL A 1 84 ? -4.476 -10.321 0.568 1.00 90.62 84 VAL A O 1
ATOM 665 N N . GLY A 1 85 ? -6.244 -10.266 -0.838 1.00 86.06 85 GLY A N 1
ATOM 666 C CA . GLY A 1 85 ? -6.497 -8.827 -0.766 1.00 86.06 85 GLY A CA 1
ATOM 667 C C . GLY A 1 85 ? -5.340 -7.965 -1.278 1.00 86.06 85 GLY A C 1
ATOM 668 O O . GLY A 1 85 ? -5.057 -6.908 -0.714 1.00 86.06 85 GLY A O 1
ATOM 669 N N . LEU A 1 86 ? -4.615 -8.428 -2.294 1.00 88.00 86 LEU A N 1
ATOM 670 C CA . LEU A 1 86 ? -3.517 -7.706 -2.928 1.00 88.00 86 LEU A CA 1
ATOM 671 C C . LEU A 1 86 ? -3.922 -7.156 -4.292 1.00 88.00 86 LEU A C 1
ATOM 673 O O . LEU A 1 86 ? -4.642 -7.786 -5.055 1.00 88.00 86 LEU A O 1
ATOM 677 N N . ASP A 1 87 ? -3.389 -5.981 -4.604 1.00 83.44 87 ASP A N 1
ATOM 678 C CA . ASP A 1 87 ? -3.584 -5.310 -5.884 1.00 83.44 87 ASP A CA 1
ATOM 679 C C . ASP A 1 87 ? -2.447 -5.688 -6.852 1.00 83.44 87 ASP A C 1
ATOM 681 O O . ASP A 1 87 ? -1.256 -5.552 -6.531 1.00 83.44 87 ASP A O 1
ATOM 685 N N . ALA A 1 88 ? -2.825 -6.176 -8.036 1.00 84.00 88 ALA A N 1
ATOM 686 C CA . ALA A 1 88 ? -1.922 -6.576 -9.114 1.00 84.00 88 ALA A CA 1
ATOM 68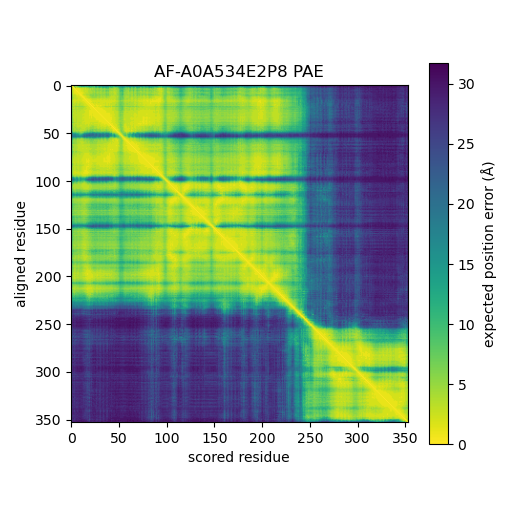7 C C . ALA A 1 88 ? -1.114 -5.406 -9.695 1.00 84.00 88 ALA A C 1
ATOM 689 O O . ALA A 1 88 ? -0.044 -5.617 -10.252 1.00 84.00 88 ALA A O 1
ATOM 690 N N . GLU A 1 89 ? -1.546 -4.165 -9.493 1.00 81.94 89 GLU A N 1
ATOM 691 C CA . GLU A 1 89 ? -0.797 -2.983 -9.915 1.00 81.94 89 GLU A CA 1
ATOM 692 C C . GLU A 1 89 ? 0.135 -2.456 -8.813 1.00 81.94 89 GLU A C 1
ATOM 694 O O . GLU A 1 89 ? 0.932 -1.542 -9.052 1.00 81.94 89 GLU A O 1
ATOM 699 N N . GLN A 1 90 ? 0.088 -3.029 -7.598 1.00 83.94 90 GLN A N 1
ATOM 700 C CA . GLN A 1 90 ? 0.812 -2.553 -6.408 1.00 83.94 90 GLN A CA 1
ATOM 701 C C . GLN A 1 90 ? 1.687 -3.622 -5.719 1.00 83.94 90 GLN A C 1
ATOM 703 O O . GLN A 1 90 ? 1.484 -3.930 -4.541 1.00 83.94 90 GLN A O 1
ATOM 708 N N . PRO A 1 91 ? 2.734 -4.149 -6.382 1.00 88.94 91 PRO A N 1
ATOM 709 C CA . PRO A 1 91 ? 3.698 -5.043 -5.744 1.00 88.94 91 PRO A CA 1
ATOM 710 C C . PRO A 1 91 ? 4.461 -4.375 -4.596 1.00 88.94 91 PRO A C 1
ATOM 712 O O . PRO A 1 91 ? 4.886 -3.216 -4.688 1.00 88.94 91 PRO A O 1
ATOM 715 N N . HIS A 1 92 ? 4.763 -5.164 -3.560 1.00 90.00 92 HIS A N 1
ATOM 716 C CA . HIS A 1 92 ? 5.632 -4.779 -2.439 1.00 90.00 92 HIS A CA 1
ATOM 717 C C . HIS A 1 92 ? 7.041 -4.404 -2.883 1.00 90.00 92 HIS A C 1
ATOM 719 O O . HIS A 1 92 ? 7.701 -3.566 -2.264 1.00 90.00 92 HIS A O 1
ATOM 725 N N . TYR A 1 93 ? 7.532 -5.041 -3.945 1.00 88.56 93 TYR A N 1
ATOM 726 C CA . TYR A 1 93 ? 8.831 -4.735 -4.516 1.00 88.56 93 TYR A CA 1
ATOM 727 C C . TYR A 1 93 ? 8.781 -4.687 -6.036 1.00 88.56 93 TYR A C 1
ATOM 729 O O . TYR A 1 93 ? 8.272 -5.590 -6.690 1.00 88.56 93 TYR A O 1
ATOM 737 N N . ARG A 1 94 ? 9.388 -3.636 -6.589 1.00 85.44 94 ARG A N 1
ATOM 738 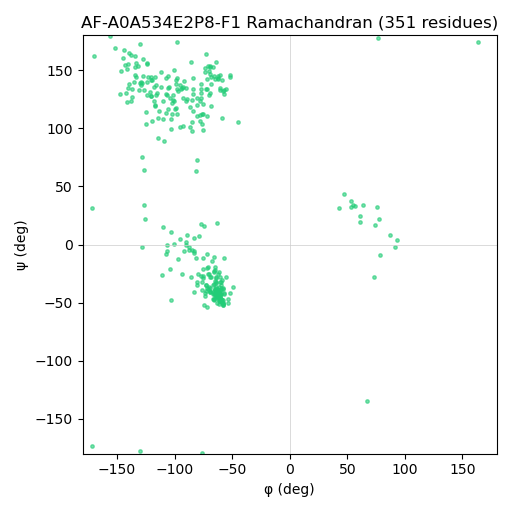C CA . ARG A 1 94 ? 9.623 -3.478 -8.023 1.00 85.44 94 ARG A CA 1
ATOM 739 C C . ARG A 1 94 ? 11.128 -3.414 -8.268 1.00 85.44 94 ARG A C 1
ATOM 741 O O . ARG A 1 94 ? 11.804 -2.561 -7.670 1.00 85.44 94 ARG A O 1
ATOM 748 N N . PRO A 1 95 ? 11.693 -4.290 -9.113 1.00 80.44 95 PRO A N 1
ATOM 749 C CA . PRO A 1 95 ? 13.086 -4.175 -9.511 1.00 80.44 95 PRO A CA 1
ATOM 750 C C . PRO A 1 95 ? 13.347 -2.846 -10.215 1.00 80.44 95 PRO A C 1
ATOM 752 O O . PRO A 1 95 ? 12.506 -2.308 -10.934 1.00 80.44 95 PRO A O 1
ATOM 755 N N . ARG A 1 96 ? 14.542 -2.291 -10.011 1.00 73.62 96 ARG A N 1
ATOM 756 C CA . ARG A 1 96 ? 14.942 -1.070 -10.717 1.00 73.62 96 ARG A CA 1
ATOM 757 C C . ARG A 1 96 ? 15.133 -1.384 -12.198 1.00 73.62 96 ARG A C 1
ATOM 759 O O . ARG A 1 96 ? 15.763 -2.389 -12.528 1.00 73.62 96 ARG A O 1
ATOM 766 N N . GLY A 1 97 ? 14.671 -0.492 -13.072 1.00 63.28 97 GLY A N 1
ATOM 767 C CA . GLY A 1 97 ? 14.985 -0.556 -14.497 1.00 63.28 97 GLY A CA 1
ATOM 768 C C . GLY A 1 97 ? 16.500 -0.497 -14.706 1.00 63.28 97 GLY A C 1
ATOM 769 O O . GLY A 1 97 ? 17.131 0.525 -14.441 1.00 63.28 97 GLY A O 1
ATOM 770 N N . ARG A 1 98 ? 17.106 -1.618 -15.115 1.00 51.84 98 ARG A N 1
ATOM 771 C CA . ARG A 1 98 ? 18.533 -1.688 -15.480 1.00 51.84 98 ARG A CA 1
ATOM 772 C C . ARG A 1 98 ? 18.739 -1.498 -16.988 1.00 51.84 98 ARG A C 1
ATOM 774 O O . ARG A 1 98 ? 19.791 -1.007 -17.379 1.00 51.84 98 ARG A O 1
ATOM 781 N N . ASN A 1 99 ? 17.717 -1.813 -17.793 1.00 51.19 99 ASN A N 1
ATOM 782 C CA . ASN A 1 99 ? 17.718 -1.771 -19.259 1.00 51.19 99 ASN A CA 1
ATOM 783 C C . ASN A 1 99 ? 16.496 -1.002 -19.810 1.00 51.19 99 ASN A C 1
ATOM 785 O O . ASN A 1 99 ? 15.603 -0.619 -19.057 1.00 51.19 99 ASN A O 1
ATOM 789 N N . SER A 1 100 ? 16.486 -0.781 -21.128 1.00 55.28 100 SER A N 1
ATOM 790 C CA . SER A 1 100 ? 15.626 0.137 -21.895 1.00 55.28 100 SER A CA 1
ATOM 791 C C . SER A 1 100 ? 14.112 -0.038 -21.789 1.00 55.28 100 SER A C 1
ATOM 793 O O . SER A 1 100 ? 13.431 0.855 -22.265 1.00 55.28 100 SER A O 1
ATOM 795 N N . ASN A 1 101 ? 13.599 -1.125 -21.207 1.00 63.16 101 ASN A N 1
ATOM 796 C CA . ASN A 1 101 ? 12.178 -1.485 -21.321 1.00 63.16 101 ASN A CA 1
ATOM 797 C C . ASN A 1 101 ? 11.368 -1.254 -20.038 1.00 63.16 101 ASN A C 1
ATOM 799 O O . ASN A 1 101 ? 10.164 -1.453 -20.046 1.00 63.16 101 ASN A O 1
ATOM 803 N N . ARG A 1 102 ? 12.007 -0.870 -18.923 1.00 74.69 102 ARG A N 1
ATOM 804 C CA . ARG A 1 102 ? 11.292 -0.545 -17.678 1.00 74.69 102 ARG A CA 1
ATOM 805 C C . ARG A 1 102 ? 11.467 0.919 -17.341 1.00 74.69 102 ARG A C 1
ATOM 807 O O . ARG A 1 102 ? 12.555 1.351 -16.945 1.00 74.69 102 ARG A O 1
ATOM 814 N N . HIS A 1 103 ? 10.386 1.666 -17.488 1.00 82.19 103 HIS A N 1
ATOM 815 C CA . HIS A 1 103 ? 10.340 3.085 -17.193 1.00 82.19 103 HIS A CA 1
ATOM 816 C C . HIS A 1 103 ? 9.635 3.284 -15.861 1.00 82.19 103 HIS A C 1
ATOM 818 O O . HIS A 1 103 ? 8.432 3.105 -15.763 1.00 82.19 103 HIS A O 1
ATOM 824 N N . ASN A 1 104 ? 10.387 3.651 -14.824 1.00 86.69 104 ASN A N 1
ATOM 825 C CA . ASN A 1 104 ? 9.801 3.985 -13.529 1.00 86.69 104 ASN A CA 1
ATOM 826 C C . ASN A 1 104 ? 9.759 5.504 -13.388 1.00 86.69 104 ASN A C 1
ATOM 828 O O . ASN A 1 104 ? 10.796 6.170 -13.463 1.00 86.69 104 ASN A O 1
ATOM 832 N N . ILE A 1 105 ? 8.572 6.034 -13.127 1.00 90.00 105 ILE A N 1
ATOM 833 C CA . ILE A 1 105 ? 8.358 7.420 -12.732 1.00 90.00 105 ILE A CA 1
ATOM 834 C C . ILE A 1 105 ? 8.290 7.441 -11.212 1.00 90.00 105 ILE A C 1
ATOM 836 O O . ILE A 1 105 ? 7.282 7.076 -10.607 1.00 90.00 105 ILE A O 1
ATOM 840 N N . VAL A 1 106 ? 9.392 7.839 -10.580 1.00 91.75 106 VAL A N 1
ATOM 841 C CA . VAL A 1 106 ? 9.480 7.880 -9.122 1.00 91.75 106 VAL A CA 1
ATOM 842 C C . VAL A 1 106 ? 8.953 9.215 -8.628 1.00 91.75 106 VAL A C 1
ATOM 844 O O . VAL A 1 106 ? 9.517 10.269 -8.924 1.00 91.75 106 VAL A O 1
ATOM 847 N N . ILE A 1 107 ? 7.894 9.159 -7.833 1.00 91.81 107 ILE A N 1
ATOM 848 C CA . ILE A 1 107 ? 7.291 10.305 -7.174 1.00 91.81 107 ILE A CA 1
ATOM 849 C C . ILE A 1 107 ? 7.657 10.237 -5.697 1.00 91.81 107 ILE A C 1
ATOM 851 O O . ILE A 1 107 ? 7.284 9.302 -4.995 1.00 91.81 107 ILE A O 1
ATOM 855 N N . THR A 1 108 ? 8.409 11.220 -5.215 1.00 92.69 108 THR A N 1
ATOM 856 C CA . THR A 1 108 ? 8.764 11.340 -3.800 1.00 92.69 108 THR A CA 1
ATOM 857 C C . THR A 1 108 ? 7.988 12.503 -3.187 1.00 92.69 108 THR A C 1
ATOM 859 O O . THR A 1 108 ? 8.224 13.664 -3.532 1.00 92.69 108 THR A O 1
ATOM 862 N N . LEU A 1 109 ? 7.073 12.209 -2.266 1.00 88.81 109 LEU A N 1
ATOM 863 C CA . LEU A 1 109 ? 6.364 13.224 -1.496 1.00 88.81 109 LEU A CA 1
ATOM 864 C C . LEU A 1 109 ? 7.297 13.879 -0.477 1.00 88.81 109 LEU A C 1
ATOM 866 O O . LEU A 1 109 ? 8.141 13.202 0.117 1.00 88.81 109 LEU A O 1
ATOM 870 N N . CYS A 1 110 ? 7.126 15.190 -0.279 1.00 87.88 110 CYS A N 1
ATOM 871 C CA . CYS A 1 110 ? 7.904 15.990 0.675 1.00 87.88 110 CYS A CA 1
ATOM 872 C C . CYS A 1 110 ? 9.428 15.855 0.489 1.00 87.88 110 CYS A C 1
ATOM 874 O O . CYS A 1 110 ? 10.186 15.893 1.453 1.00 87.88 110 CYS A O 1
ATOM 876 N N . ALA A 1 111 ? 9.876 15.654 -0.752 1.00 90.44 111 ALA A N 1
ATOM 877 C CA . ALA A 1 111 ? 11.261 15.355 -1.104 1.00 90.44 111 ALA A CA 1
ATOM 878 C C . ALA A 1 111 ? 12.224 16.532 -0.930 1.00 90.44 111 ALA A C 1
ATOM 880 O O . ALA A 1 111 ? 13.427 16.321 -0.792 1.00 90.44 111 ALA A O 1
ATOM 881 N N . ASP A 1 112 ? 11.702 17.751 -1.008 1.00 88.31 112 ASP A N 1
ATOM 882 C CA . ASP A 1 112 ? 12.460 18.993 -0.910 1.00 88.31 112 ASP A CA 1
ATOM 883 C C . ASP A 1 112 ? 11.653 20.005 -0.079 1.00 88.31 112 ASP A C 1
ATOM 885 O O . ASP A 1 112 ? 10.456 19.821 0.171 1.00 88.31 112 ASP A O 1
ATOM 889 N N . ARG A 1 113 ? 12.303 21.073 0.378 1.00 83.19 113 ARG A N 1
ATOM 890 C CA . ARG A 1 113 ? 11.675 22.143 1.149 1.00 83.19 113 ARG A CA 1
ATOM 891 C C . ARG A 1 113 ? 12.181 23.491 0.664 1.00 83.19 113 ARG A C 1
ATOM 893 O O . ARG A 1 113 ? 13.375 23.769 0.706 1.00 83.19 113 ARG A O 1
ATOM 900 N N . ARG A 1 114 ? 11.254 24.360 0.258 1.00 84.25 114 ARG A N 1
ATOM 901 C CA . ARG A 1 114 ? 11.555 25.743 -0.133 1.00 84.25 114 ARG A CA 1
ATOM 902 C C . ARG A 1 114 ? 10.701 26.682 0.708 1.00 84.25 114 ARG A C 1
ATOM 904 O O . ARG A 1 114 ? 9.496 26.798 0.504 1.00 84.25 114 ARG A O 1
ATOM 911 N N . GLY A 1 115 ? 11.332 27.301 1.704 1.00 80.25 115 GLY A N 1
ATOM 912 C CA . GLY A 1 115 ? 10.636 28.081 2.725 1.00 80.25 115 GLY A CA 1
ATOM 913 C C . GLY A 1 115 ? 9.758 27.205 3.628 1.00 80.25 115 GLY A C 1
ATOM 914 O O . GLY A 1 115 ? 10.179 26.147 4.104 1.00 80.25 115 GLY A O 1
ATOM 915 N N . ALA A 1 116 ? 8.528 27.653 3.883 1.00 74.62 116 ALA A N 1
ATOM 916 C CA . ALA A 1 116 ? 7.615 26.971 4.798 1.00 74.62 116 ALA A CA 1
ATOM 917 C C . ALA A 1 116 ? 6.995 25.691 4.211 1.00 74.62 116 ALA A C 1
ATOM 919 O O . ALA A 1 116 ? 6.681 24.779 4.972 1.00 74.62 116 ALA A O 1
ATOM 920 N N . SER A 1 117 ? 6.852 25.595 2.884 1.00 76.12 117 SER A N 1
ATOM 921 C CA . SER A 1 117 ? 6.091 24.520 2.239 1.00 76.12 117 SER A CA 1
ATOM 922 C C . SER A 1 117 ? 6.972 23.342 1.796 1.00 76.12 117 SER A C 1
ATOM 924 O O . SER A 1 117 ? 8.046 23.564 1.221 1.00 76.12 117 SER A O 1
ATOM 926 N N . PRO A 1 118 ? 6.525 22.089 2.015 1.00 84.88 118 PRO A N 1
ATOM 927 C CA . PRO A 1 118 ? 7.156 20.930 1.400 1.00 84.88 118 PRO A CA 1
ATOM 928 C C . PRO A 1 118 ? 6.949 20.953 -0.119 1.00 84.88 118 PRO A C 1
ATOM 930 O O . PRO A 1 118 ? 5.974 21.505 -0.627 1.00 84.88 118 PRO A O 1
ATOM 933 N N . MET A 1 119 ? 7.885 20.342 -0.836 1.00 90.25 119 MET A N 1
ATOM 934 C CA . MET A 1 119 ? 7.848 20.171 -2.283 1.00 90.25 119 MET A CA 1
ATOM 935 C C . MET A 1 119 ? 7.881 18.679 -2.611 1.00 90.25 119 MET A C 1
ATOM 937 O O . MET A 1 119 ? 8.603 17.899 -1.984 1.00 90.25 119 MET A O 1
ATOM 941 N N . HIS A 1 120 ? 7.131 18.281 -3.627 1.00 91.06 120 HIS A N 1
ATOM 942 C CA . HIS A 1 120 ? 7.086 16.920 -4.142 1.00 91.06 120 HIS A CA 1
ATOM 943 C C . HIS A 1 120 ? 7.996 16.821 -5.364 1.00 91.06 120 HIS A C 1
ATOM 945 O O . HIS A 1 120 ? 8.098 17.769 -6.144 1.00 91.06 120 HIS A O 1
ATOM 951 N N . ARG A 1 121 ? 8.679 15.691 -5.537 1.00 94.44 121 ARG A N 1
ATOM 952 C CA . ARG A 1 121 ? 9.636 15.481 -6.629 1.00 94.44 121 ARG A CA 1
ATOM 953 C C . ARG A 1 121 ? 9.171 14.372 -7.552 1.00 94.44 121 ARG A C 1
ATOM 955 O O . ARG A 1 121 ? 8.788 13.310 -7.077 1.00 94.44 121 ARG A O 1
ATOM 962 N N . ILE A 1 122 ? 9.304 14.600 -8.852 1.00 94.56 122 ILE A N 1
ATOM 963 C CA . ILE A 1 122 ? 9.240 13.566 -9.884 1.00 94.56 122 ILE A CA 1
ATOM 964 C C . ILE A 1 122 ? 10.655 13.310 -10.402 1.00 94.56 122 ILE A C 1
ATOM 966 O O . ILE A 1 122 ? 11.412 14.254 -10.641 1.00 94.56 122 ILE A O 1
ATOM 970 N N . SER A 1 123 ? 11.020 12.040 -10.544 1.00 92.88 123 SER A N 1
ATOM 971 C CA . SER A 1 123 ? 12.323 11.607 -11.040 1.00 92.88 123 SER A CA 1
ATOM 972 C C . SER A 1 123 ? 12.149 10.457 -12.026 1.00 92.88 123 SER A C 1
ATOM 974 O O . SER A 1 123 ? 11.506 9.453 -11.720 1.00 92.88 123 SER A O 1
ATOM 976 N N . VAL A 1 124 ? 12.728 10.612 -13.213 1.00 90.44 124 VAL A N 1
ATOM 977 C CA . VAL A 1 124 ? 12.769 9.596 -14.270 1.00 90.44 124 VAL A CA 1
ATOM 978 C C . VAL A 1 124 ? 14.209 9.504 -14.748 1.00 90.44 124 VAL A C 1
ATOM 980 O O . VAL A 1 124 ? 14.850 10.522 -15.003 1.00 90.44 124 VAL A O 1
ATOM 983 N N . ALA A 1 125 ? 14.746 8.298 -14.878 1.00 88.75 125 ALA A N 1
ATOM 984 C CA . ALA A 1 125 ? 16.102 8.102 -15.370 1.00 88.75 125 ALA A CA 1
ATOM 985 C C . ALA A 1 125 ? 16.175 6.881 -16.278 1.00 88.75 125 ALA A C 1
ATOM 987 O O . ALA A 1 125 ? 15.436 5.914 -16.105 1.00 88.75 125 ALA A O 1
ATOM 988 N N . GLY A 1 126 ? 17.100 6.917 -17.230 1.00 85.25 126 GLY A N 1
ATOM 989 C CA . GLY A 1 126 ? 17.280 5.833 -18.182 1.00 85.25 126 GLY A CA 1
ATOM 990 C C . GLY A 1 126 ? 18.522 6.020 -19.038 1.00 85.25 126 GLY A C 1
ATOM 991 O O . GLY A 1 126 ? 19.325 6.920 -18.808 1.00 85.25 126 GLY A O 1
ATOM 992 N N . ALA A 1 127 ? 18.693 5.141 -20.022 1.00 85.12 127 ALA A N 1
ATOM 993 C CA . ALA A 1 127 ? 19.764 5.228 -21.019 1.00 85.12 127 ALA A CA 1
ATOM 994 C C . ALA A 1 127 ? 19.254 5.129 -22.468 1.00 85.12 127 ALA A C 1
ATOM 996 O O . ALA A 1 127 ? 20.041 5.228 -23.406 1.00 85.12 127 ALA A O 1
ATOM 997 N N . CYS A 1 128 ? 17.943 4.944 -22.669 1.00 85.00 128 CYS A N 1
ATOM 998 C CA . CYS A 1 128 ? 17.340 4.862 -23.998 1.00 85.00 128 CYS A CA 1
ATOM 999 C C . CYS A 1 128 ? 17.247 6.259 -24.631 1.00 85.00 128 CYS A C 1
ATOM 1001 O O . CYS A 1 128 ? 16.618 7.153 -24.063 1.00 85.00 128 CYS A O 1
ATOM 1003 N N . ALA A 1 129 ? 17.871 6.452 -25.795 1.00 85.88 129 ALA A N 1
ATOM 1004 C CA . ALA A 1 129 ? 17.863 7.732 -26.503 1.00 85.88 129 ALA A CA 1
ATOM 1005 C C . ALA A 1 129 ? 16.468 8.112 -27.029 1.00 85.88 129 ALA A C 1
ATOM 1007 O O . ALA A 1 129 ? 16.113 9.286 -26.997 1.00 85.88 129 ALA A O 1
ATOM 1008 N N . THR A 1 130 ? 15.665 7.135 -27.462 1.00 87.25 130 THR A N 1
ATOM 1009 C CA . THR A 1 130 ? 14.281 7.362 -27.913 1.00 87.25 130 THR A CA 1
ATOM 1010 C C . THR A 1 130 ? 13.437 7.960 -26.795 1.00 87.25 130 THR A C 1
ATOM 1012 O O . THR A 1 130 ? 12.846 9.019 -26.969 1.00 87.25 130 THR A O 1
ATOM 1015 N N . VAL A 1 131 ? 13.487 7.354 -25.608 1.00 86.69 131 VAL A N 1
ATOM 1016 C CA . VAL A 1 131 ? 12.757 7.824 -24.421 1.00 86.69 131 VAL A CA 1
ATOM 1017 C C . VAL A 1 131 ? 13.194 9.231 -24.020 1.00 86.69 131 VAL A C 1
ATOM 1019 O O . VAL A 1 131 ? 12.363 10.065 -23.678 1.00 86.69 131 VAL A O 1
ATOM 1022 N N . ARG A 1 132 ? 14.493 9.536 -24.116 1.00 89.38 132 ARG A N 1
ATOM 1023 C CA . ARG A 1 132 ? 14.993 10.894 -23.876 1.00 89.38 132 ARG A CA 1
ATOM 1024 C C . ARG A 1 132 ? 14.356 11.917 -24.822 1.00 89.38 132 ARG A C 1
ATOM 1026 O O . ARG A 1 132 ? 13.914 12.954 -24.344 1.00 89.38 132 ARG A O 1
ATOM 1033 N N . ARG A 1 133 ? 14.301 11.625 -26.127 1.00 89.62 133 ARG A N 1
ATOM 1034 C CA . ARG A 1 133 ? 13.699 12.532 -27.121 1.00 89.62 133 ARG A CA 1
ATOM 1035 C C . ARG A 1 133 ? 12.208 12.741 -26.875 1.00 89.62 133 ARG A C 1
ATOM 1037 O O . ARG A 1 133 ? 11.746 13.863 -27.012 1.00 89.62 133 ARG A O 1
ATOM 1044 N N . ILE A 1 134 ? 11.490 11.688 -26.477 1.00 88.88 134 ILE A N 1
ATOM 1045 C CA . ILE A 1 134 ? 10.071 11.767 -26.100 1.00 88.88 134 ILE A CA 1
ATOM 1046 C C . ILE A 1 134 ? 9.890 12.766 -24.947 1.00 88.88 134 ILE A C 1
ATOM 1048 O O . ILE A 1 134 ? 9.116 13.712 -25.057 1.00 88.88 134 ILE A O 1
ATOM 1052 N N . LEU A 1 135 ? 10.684 12.638 -23.878 1.00 90.69 135 LEU A N 1
ATOM 1053 C CA . LEU A 1 135 ? 10.633 13.574 -22.749 1.00 90.69 135 LEU A CA 1
ATOM 1054 C C . LEU A 1 135 ? 10.985 15.017 -23.163 1.00 90.69 135 LEU A C 1
ATOM 1056 O O . LEU A 1 135 ? 10.299 15.956 -22.761 1.00 90.69 135 LEU A O 1
ATOM 1060 N N . GLU A 1 136 ? 12.037 15.206 -23.966 1.00 92.81 136 GLU A N 1
ATOM 1061 C CA . GLU A 1 136 ? 12.457 16.529 -24.457 1.00 92.81 136 GLU A CA 1
ATOM 1062 C C . GLU A 1 136 ? 11.382 17.179 -25.352 1.00 92.81 136 GLU A C 1
ATOM 1064 O O . GLU A 1 136 ? 11.127 18.376 -25.216 1.00 92.81 136 GLU A O 1
ATOM 1069 N N . ALA A 1 137 ? 10.690 16.403 -26.196 1.00 91.25 137 ALA A N 1
ATOM 1070 C CA . ALA A 1 137 ? 9.598 16.880 -27.052 1.00 91.25 137 ALA A CA 1
ATOM 1071 C C . ALA A 1 137 ? 8.387 17.395 -26.253 1.00 91.25 137 ALA A C 1
ATOM 1073 O O . ALA A 1 137 ? 7.708 18.321 -26.688 1.00 91.25 137 ALA A O 1
ATOM 1074 N N . GLN A 1 138 ? 8.162 16.875 -25.042 1.00 88.38 138 GLN A N 1
ATOM 1075 C CA . GLN A 1 138 ? 7.153 17.391 -24.109 1.00 88.38 138 GLN A CA 1
ATOM 1076 C C . GLN A 1 138 ? 7.592 18.667 -23.353 1.00 88.38 138 GLN A C 1
ATOM 1078 O O . GLN A 1 138 ? 6.939 19.079 -22.383 1.00 88.38 138 GLN A O 1
ATOM 1083 N N . GLY A 1 139 ? 8.736 19.254 -23.718 1.00 89.81 139 GLY A N 1
ATOM 1084 C CA . GLY A 1 139 ? 9.320 20.416 -23.047 1.00 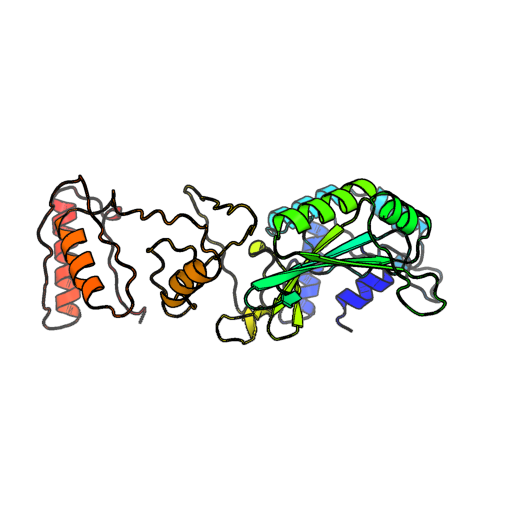89.81 139 GLY A CA 1
ATOM 1085 C C . GLY A 1 139 ? 9.953 20.098 -21.688 1.00 89.81 139 GLY A C 1
ATOM 1086 O O . GLY A 1 139 ? 10.167 21.004 -20.879 1.00 89.81 139 GLY A O 1
ATOM 1087 N N . LEU A 1 140 ? 10.237 18.824 -21.388 1.00 91.44 140 LEU A N 1
ATOM 1088 C CA . LEU A 1 140 ? 10.869 18.438 -20.127 1.00 91.44 140 LEU A CA 1
ATOM 1089 C C . LEU A 1 140 ? 12.392 18.575 -20.218 1.00 91.44 140 LEU A C 1
ATOM 1091 O O . LEU A 1 140 ? 13.038 18.048 -21.120 1.00 91.44 140 LEU A O 1
ATOM 1095 N N . SER A 1 141 ? 12.993 19.251 -19.235 1.00 91.94 141 SER A N 1
ATOM 1096 C CA . SER A 1 141 ? 14.448 19.433 -19.175 1.00 91.94 141 SER A CA 1
ATOM 1097 C C . SER A 1 141 ? 15.155 18.149 -18.723 1.00 91.94 141 SER A C 1
ATOM 1099 O O . SER A 1 141 ? 15.239 17.846 -17.527 1.00 91.94 141 SER A O 1
ATOM 1101 N N . VAL A 1 142 ? 15.679 17.393 -19.689 1.00 91.88 142 VAL A N 1
ATOM 1102 C CA . VAL A 1 142 ? 16.468 16.176 -19.460 1.00 91.88 142 VAL A CA 1
ATOM 1103 C C . VAL A 1 142 ? 17.961 16.512 -19.424 1.00 91.88 142 VAL A C 1
ATOM 1105 O O . VAL A 1 142 ? 18.474 17.254 -20.256 1.00 91.88 142 VAL A O 1
ATOM 1108 N N . ARG A 1 143 ? 18.689 15.963 -18.447 1.00 91.00 143 ARG A N 1
ATOM 1109 C CA . ARG A 1 143 ? 20.129 16.204 -18.244 1.00 91.00 143 ARG A CA 1
ATOM 1110 C C . ARG A 1 143 ? 20.908 14.893 -18.237 1.00 91.00 143 ARG A C 1
ATOM 1112 O O . ARG A 1 143 ? 20.355 13.842 -17.916 1.00 91.00 143 ARG A O 1
ATOM 1119 N N . ALA A 1 144 ? 22.204 14.940 -18.542 1.00 87.50 144 ALA A N 1
ATOM 1120 C CA . ALA A 1 144 ? 23.079 13.780 -18.373 1.00 87.50 144 ALA A CA 1
ATOM 1121 C C . ALA A 1 144 ? 23.111 13.357 -16.892 1.00 87.50 144 ALA A C 1
ATOM 1123 O O . ALA A 1 144 ? 23.254 14.197 -16.002 1.00 87.50 144 ALA A O 1
ATOM 1124 N N . ALA A 1 145 ? 22.956 12.060 -16.611 1.00 82.69 145 ALA A N 1
ATOM 1125 C CA . ALA A 1 145 ? 22.943 11.564 -15.233 1.00 82.69 145 ALA A CA 1
ATOM 1126 C C . ALA A 1 145 ? 24.354 11.478 -14.625 1.00 82.69 145 ALA A C 1
ATOM 1128 O O . ALA A 1 145 ? 24.506 11.591 -13.409 1.00 82.69 145 ALA A O 1
ATOM 1129 N N . LYS A 1 146 ? 25.378 11.291 -15.467 1.00 80.12 146 LYS A N 1
ATOM 1130 C CA . LYS A 1 146 ? 26.808 11.378 -15.140 1.00 80.12 146 LYS A CA 1
ATOM 1131 C C . LYS A 1 146 ? 27.552 12.009 -16.318 1.00 80.12 146 LYS A C 1
ATOM 1133 O O . LYS A 1 146 ? 27.092 11.901 -17.455 1.00 80.12 146 LYS A O 1
ATOM 1138 N N . HIS A 1 147 ? 28.692 12.644 -16.051 1.00 70.38 147 HIS A N 1
ATOM 1139 C CA . HIS A 1 147 ? 29.539 13.212 -17.100 1.00 70.38 147 HIS A CA 1
ATOM 1140 C C . HIS A 1 147 ? 29.963 12.112 -18.091 1.00 70.38 147 HIS A C 1
ATOM 1142 O O . HIS A 1 147 ? 30.375 11.032 -17.671 1.00 70.38 147 HIS A O 1
ATOM 1148 N N . ASN A 1 148 ? 29.819 12.377 -19.393 1.00 62.09 148 ASN A N 1
ATOM 1149 C CA . ASN A 1 148 ? 30.210 11.485 -20.491 1.00 62.09 148 ASN A CA 1
ATOM 1150 C C . ASN A 1 148 ? 29.516 10.101 -20.547 1.00 62.09 148 ASN A C 1
ATOM 1152 O O . ASN A 1 148 ? 30.053 9.151 -21.113 1.00 62.09 148 ASN A O 1
ATOM 1156 N N . HIS A 1 149 ? 28.318 9.960 -19.967 1.00 70.00 149 HIS A N 1
ATOM 1157 C CA . HIS A 1 149 ? 27.574 8.696 -19.958 1.00 70.00 149 HIS A CA 1
ATOM 1158 C C . HIS A 1 149 ? 26.303 8.766 -20.819 1.00 70.00 149 HIS A C 1
ATOM 1160 O O . HIS A 1 149 ? 25.636 9.795 -20.878 1.00 70.00 149 HIS A O 1
ATOM 1166 N N . ARG A 1 150 ? 25.908 7.636 -21.429 1.00 79.25 150 ARG A N 1
ATOM 1167 C CA . ARG A 1 150 ? 24.654 7.507 -22.209 1.00 79.25 150 ARG A CA 1
ATOM 1168 C C . ARG A 1 150 ? 23.384 7.646 -21.359 1.00 79.25 150 ARG A C 1
ATOM 1170 O O . ARG A 1 150 ? 22.284 7.719 -21.901 1.00 79.25 150 ARG A O 1
ATOM 1177 N N . SER A 1 151 ? 23.521 7.642 -20.033 1.00 85.75 151 SER A N 1
ATOM 1178 C CA . SER A 1 151 ? 22.382 7.756 -19.130 1.00 85.75 151 SER A CA 1
ATOM 1179 C C . SER A 1 151 ? 21.975 9.202 -18.906 1.00 85.75 151 SER A C 1
ATOM 1181 O O . SER A 1 151 ? 22.791 10.117 -18.785 1.00 85.75 151 SER A O 1
ATOM 1183 N N . TRP A 1 152 ? 20.675 9.385 -18.792 1.00 88.69 152 TRP A N 1
ATOM 1184 C CA . TRP A 1 152 ? 20.013 10.657 -18.630 1.00 88.69 152 TRP A CA 1
ATOM 1185 C C . TRP A 1 152 ? 19.084 10.607 -17.420 1.00 88.69 152 TRP A C 1
ATOM 1187 O O . TRP A 1 152 ? 18.699 9.536 -16.940 1.00 88.69 152 TRP A O 1
ATOM 1197 N N . ARG A 1 153 ? 18.748 11.787 -16.907 1.00 91.12 153 ARG A N 1
ATOM 1198 C CA . ARG A 1 153 ? 17.780 11.973 -15.835 1.00 91.12 153 ARG A CA 1
ATOM 1199 C C . ARG A 1 153 ? 16.912 13.192 -16.110 1.00 91.12 153 ARG A C 1
ATOM 1201 O O . ARG A 1 153 ? 17.410 14.249 -16.498 1.00 91.12 153 ARG A O 1
ATOM 1208 N N . PHE A 1 154 ? 15.629 13.042 -15.853 1.00 92.88 154 PHE A N 1
ATOM 1209 C CA . PHE A 1 154 ? 14.673 14.117 -15.691 1.00 92.88 154 PHE A CA 1
ATOM 1210 C C . PHE A 1 154 ? 14.311 14.199 -14.210 1.00 92.88 154 PHE A C 1
ATOM 1212 O O . PHE A 1 154 ? 13.989 13.191 -13.583 1.00 92.88 154 PHE A O 1
ATOM 1219 N N . GLU A 1 155 ? 14.388 15.397 -13.642 1.00 94.00 155 GLU A N 1
ATOM 1220 C CA . GLU A 1 155 ? 13.992 15.634 -12.260 1.00 94.00 155 GLU A CA 1
ATOM 1221 C C . GLU A 1 155 ? 13.422 17.041 -12.125 1.00 94.00 155 GLU A C 1
ATOM 1223 O O . GLU A 1 155 ? 14.047 18.020 -12.552 1.00 94.00 155 GLU A O 1
ATOM 1228 N N . THR A 1 156 ? 12.243 17.146 -11.518 1.00 94.00 156 THR A N 1
ATOM 1229 C CA . THR A 1 156 ? 11.647 18.434 -11.170 1.00 94.00 156 THR A CA 1
ATOM 1230 C C . THR A 1 156 ? 10.878 18.342 -9.858 1.00 94.00 156 THR A C 1
ATOM 1232 O O . THR A 1 156 ? 10.515 17.255 -9.407 1.00 94.00 156 THR A O 1
ATOM 1235 N N . VAL A 1 157 ? 10.649 19.498 -9.238 1.00 93.12 157 VAL A N 1
ATOM 1236 C CA . VAL A 1 157 ? 9.885 19.619 -7.995 1.00 93.12 157 VAL A CA 1
ATOM 1237 C C . VAL A 1 157 ? 8.681 20.528 -8.200 1.00 93.12 157 VAL A C 1
ATOM 1239 O O . VAL A 1 157 ? 8.757 21.509 -8.944 1.00 93.12 157 VAL A O 1
ATOM 1242 N N . ARG A 1 158 ? 7.565 20.212 -7.548 1.00 90.88 158 ARG A N 1
ATOM 1243 C CA . ARG A 1 158 ? 6.351 21.036 -7.525 1.00 90.88 158 ARG A CA 1
ATOM 1244 C C . ARG A 1 158 ? 5.832 21.143 -6.101 1.00 90.88 158 ARG A C 1
ATOM 1246 O O . ARG A 1 158 ? 5.944 20.199 -5.323 1.00 90.88 158 ARG A O 1
ATOM 1253 N N . LYS A 1 159 ? 5.297 22.317 -5.763 1.00 87.19 159 LYS A N 1
ATOM 1254 C CA . LYS A 1 159 ? 4.581 22.525 -4.499 1.00 87.19 159 LYS A CA 1
ATOM 1255 C C . LYS A 1 159 ? 3.219 21.837 -4.555 1.00 87.19 159 LYS A C 1
ATOM 1257 O O . LYS A 1 159 ? 2.791 21.242 -3.579 1.00 87.19 159 LYS A O 1
ATOM 1262 N N . ASP A 1 160 ? 2.571 21.925 -5.712 1.00 84.19 160 ASP A N 1
ATOM 1263 C CA . ASP A 1 160 ? 1.279 21.319 -5.986 1.00 84.19 160 ASP A CA 1
ATOM 1264 C C . ASP A 1 160 ? 1.451 19.857 -6.419 1.00 84.19 160 ASP A C 1
ATOM 1266 O O . ASP A 1 160 ? 2.203 19.557 -7.354 1.00 84.19 160 ASP A O 1
ATOM 1270 N N . PHE A 1 161 ? 0.793 18.937 -5.715 1.00 81.62 161 PHE A N 1
ATOM 1271 C CA . PHE A 1 161 ? 0.880 17.516 -6.034 1.00 81.62 161 PHE A CA 1
ATOM 1272 C C . PHE A 1 161 ? 0.036 17.163 -7.266 1.00 81.62 161 PHE A C 1
ATOM 1274 O O . PHE A 1 161 ? 0.454 16.319 -8.057 1.00 81.62 161 PHE A O 1
ATOM 1281 N N . GLY A 1 162 ? -1.088 17.849 -7.489 1.00 81.62 162 GLY A N 1
ATOM 1282 C CA . GLY A 1 162 ? -1.910 17.694 -8.689 1.00 81.62 162 GLY A CA 1
ATOM 1283 C C . GLY A 1 162 ? -1.141 18.044 -9.964 1.00 81.62 162 GLY A C 1
ATOM 1284 O O . GLY A 1 162 ? -1.091 17.236 -10.889 1.00 81.62 162 GLY A O 1
ATOM 1285 N N . GLU A 1 163 ? -0.447 19.188 -9.985 1.00 87.12 163 GLU A N 1
ATOM 1286 C CA . GLU A 1 163 ? 0.432 19.562 -11.108 1.00 87.12 163 GLU A CA 1
ATOM 1287 C C . GLU A 1 163 ? 1.517 18.509 -11.367 1.00 87.12 163 GLU A C 1
ATOM 1289 O O . GLU A 1 163 ? 1.803 18.159 -12.515 1.00 87.12 163 GLU A O 1
ATOM 1294 N N . LEU A 1 164 ? 2.122 17.982 -10.297 1.00 89.38 164 LEU A N 1
ATOM 1295 C CA . LEU A 1 164 ? 3.121 16.923 -10.405 1.00 89.38 164 LEU A CA 1
ATOM 1296 C C . LEU A 1 164 ? 2.523 15.656 -11.021 1.00 89.38 164 LEU A C 1
ATOM 1298 O O . LEU A 1 164 ? 3.140 15.058 -11.903 1.00 89.38 164 LEU A O 1
ATOM 1302 N N . MET A 1 165 ? 1.327 15.264 -10.582 1.00 84.81 165 MET A N 1
ATOM 1303 C CA . MET A 1 165 ? 0.618 14.097 -11.098 1.00 84.81 165 MET A CA 1
ATOM 1304 C C . MET A 1 165 ? 0.197 14.269 -12.558 1.00 84.81 165 MET A C 1
ATOM 1306 O O . MET A 1 165 ? 0.257 13.296 -13.303 1.00 84.81 165 MET A O 1
ATOM 1310 N N . THR A 1 166 ? -0.153 15.477 -13.006 1.00 88.62 166 THR A N 1
ATOM 1311 C CA . THR A 1 166 ? -0.407 15.761 -14.429 1.00 88.62 166 THR A CA 1
ATOM 1312 C C . THR A 1 166 ? 0.838 15.500 -15.277 1.00 88.62 166 THR A C 1
ATOM 1314 O O . THR A 1 166 ? 0.755 14.822 -16.300 1.00 88.62 166 THR A O 1
ATOM 1317 N N . ILE A 1 167 ? 2.013 15.957 -14.826 1.00 91.06 167 ILE A N 1
ATOM 1318 C CA . ILE A 1 167 ? 3.287 15.663 -15.504 1.00 91.06 167 ILE A CA 1
ATOM 1319 C C . ILE A 1 167 ? 3.558 14.153 -15.491 1.00 91.06 167 ILE A C 1
ATOM 1321 O O . ILE A 1 167 ? 3.914 13.584 -16.519 1.00 91.06 167 ILE A O 1
ATOM 1325 N N . ALA A 1 168 ? 3.376 13.496 -14.342 1.00 90.06 168 ALA A N 1
ATOM 1326 C CA . ALA A 1 168 ? 3.622 12.064 -14.202 1.00 90.06 168 ALA A CA 1
ATOM 1327 C C . ALA A 1 168 ? 2.721 11.222 -15.116 1.00 90.06 168 ALA A C 1
ATOM 1329 O O . ALA A 1 168 ? 3.221 10.323 -15.782 1.00 90.06 168 ALA A O 1
ATOM 1330 N N . ARG A 1 169 ? 1.419 11.525 -15.189 1.00 87.19 169 ARG A N 1
ATOM 1331 C CA . ARG A 1 169 ? 0.467 10.826 -16.068 1.00 87.19 169 ARG A CA 1
ATOM 1332 C C . ARG A 1 169 ? 0.809 11.028 -17.541 1.00 87.19 169 ARG A C 1
ATOM 1334 O O . ARG A 1 169 ? 0.855 10.056 -18.274 1.00 87.19 169 ARG A O 1
ATOM 1341 N N . ARG A 1 170 ? 1.179 12.244 -17.952 1.00 89.38 170 ARG A N 1
ATOM 1342 C CA . ARG A 1 170 ? 1.608 12.499 -19.337 1.00 89.38 170 ARG A CA 1
ATOM 1343 C C . ARG A 1 170 ? 2.843 11.682 -19.730 1.00 89.38 170 ARG A C 1
ATOM 1345 O O . ARG A 1 170 ? 2.895 11.124 -20.817 1.00 89.38 170 ARG A O 1
ATOM 1352 N N . ILE A 1 171 ? 3.832 11.578 -18.839 1.00 89.62 171 ILE A N 1
ATOM 1353 C CA . ILE A 1 171 ? 5.007 10.723 -19.076 1.00 89.62 171 ILE A CA 1
ATOM 1354 C C . ILE A 1 171 ? 4.601 9.243 -19.096 1.00 89.62 171 ILE A C 1
ATOM 1356 O O . ILE A 1 171 ? 5.114 8.484 -19.914 1.00 89.62 171 ILE A O 1
ATOM 1360 N N . ARG A 1 172 ? 3.701 8.835 -18.194 1.00 87.00 172 ARG A N 1
ATOM 1361 C CA . ARG A 1 172 ? 3.193 7.464 -18.092 1.00 87.00 172 ARG A CA 1
ATOM 1362 C C . ARG A 1 172 ? 2.549 7.013 -19.394 1.00 87.00 172 ARG A C 1
ATOM 1364 O O . ARG A 1 172 ? 2.933 5.971 -19.906 1.00 87.00 172 ARG A O 1
ATOM 1371 N N . ASP A 1 173 ? 1.620 7.809 -19.907 1.00 83.69 173 ASP A N 1
ATOM 1372 C CA . ASP A 1 173 ? 0.782 7.440 -21.044 1.00 83.69 173 ASP A CA 1
ATOM 1373 C C . ASP A 1 173 ? 1.598 7.344 -22.352 1.00 83.69 173 ASP A C 1
ATOM 1375 O O . ASP A 1 173 ? 1.273 6.541 -23.218 1.00 83.69 173 ASP A O 1
ATOM 1379 N N . GLU A 1 174 ? 2.701 8.095 -22.486 1.00 84.25 174 GLU A N 1
ATOM 1380 C CA . GLU A 1 174 ? 3.588 8.012 -23.661 1.00 84.25 174 GLU A CA 1
ATOM 1381 C C . GLU A 1 174 ? 4.659 6.913 -23.575 1.00 84.25 174 GLU A C 1
ATOM 1383 O O . GLU A 1 174 ? 5.139 6.439 -24.604 1.00 84.25 174 GLU A O 1
ATOM 1388 N N . LEU A 1 175 ? 5.091 6.545 -22.366 1.00 82.12 175 LEU A N 1
ATOM 1389 C CA . LEU A 1 175 ? 6.200 5.604 -22.163 1.00 82.12 175 LEU A CA 1
ATOM 1390 C C . LEU A 1 175 ? 5.760 4.225 -21.673 1.00 82.12 175 LEU A C 1
ATOM 1392 O O . LEU A 1 175 ? 6.634 3.395 -21.424 1.00 82.12 175 LEU A O 1
ATOM 1396 N N . ASP A 1 176 ? 4.459 4.013 -21.469 1.00 77.81 176 ASP A N 1
ATOM 1397 C CA . ASP A 1 176 ? 3.923 2.853 -20.747 1.00 77.81 176 ASP A CA 1
ATOM 1398 C C . ASP A 1 176 ? 4.682 2.618 -19.423 1.00 77.81 176 ASP A C 1
ATOM 1400 O O . ASP A 1 176 ? 5.166 1.538 -19.082 1.00 77.81 176 ASP A O 1
ATOM 1404 N N . ALA A 1 177 ? 4.933 3.723 -18.715 1.00 82.81 177 ALA A N 1
ATOM 1405 C CA . ALA A 1 177 ? 5.792 3.728 -17.541 1.00 82.81 177 ALA A CA 1
ATOM 1406 C C . ALA A 1 177 ? 5.017 3.362 -16.271 1.00 82.81 177 ALA A C 1
ATOM 1408 O O . ALA A 1 177 ? 3.823 3.592 -16.144 1.00 82.81 177 ALA A O 1
ATOM 1409 N N . GLN A 1 178 ? 5.714 2.878 -15.251 1.00 80.88 178 GLN A N 1
ATOM 1410 C CA . GLN A 1 178 ? 5.119 2.584 -13.953 1.00 80.88 178 GLN A CA 1
ATOM 1411 C C . GLN A 1 178 ? 5.286 3.760 -12.992 1.00 80.88 178 GLN A C 1
ATOM 1413 O O . GLN A 1 178 ? 6.384 4.302 -12.826 1.00 80.88 178 GLN A O 1
ATOM 1418 N N . LEU A 1 179 ? 4.207 4.128 -12.300 1.00 85.19 179 LEU A N 1
ATOM 1419 C CA . LEU A 1 179 ? 4.257 5.111 -11.220 1.00 85.19 179 LEU A CA 1
ATOM 1420 C C . LEU A 1 179 ? 4.749 4.446 -9.930 1.00 85.19 179 LEU A C 1
ATOM 1422 O O . LEU A 1 179 ? 4.179 3.465 -9.461 1.00 85.19 179 LEU A O 1
ATOM 1426 N N . VAL A 1 180 ? 5.798 5.004 -9.327 1.00 87.31 180 VAL A N 1
ATOM 1427 C CA . VAL A 1 180 ? 6.355 4.525 -8.057 1.00 87.31 180 VAL A CA 1
ATOM 1428 C C . VAL A 1 180 ? 6.264 5.637 -7.026 1.00 87.31 180 VAL A C 1
ATOM 1430 O O . VAL A 1 180 ? 7.039 6.592 -7.068 1.00 87.31 180 VAL A O 1
ATOM 1433 N N . LEU A 1 181 ? 5.335 5.505 -6.081 1.00 85.75 181 LEU A N 1
ATOM 1434 C CA . LEU A 1 181 ? 5.125 6.493 -5.028 1.00 85.75 181 LEU A CA 1
ATOM 1435 C C . LEU A 1 181 ? 5.973 6.190 -3.784 1.00 85.75 181 LEU A C 1
ATOM 1437 O O . LEU A 1 181 ? 6.062 5.055 -3.311 1.00 85.75 181 LEU A O 1
ATOM 1441 N N . GLN A 1 182 ? 6.608 7.227 -3.246 1.00 90.25 182 GLN A N 1
ATOM 1442 C CA . GLN A 1 182 ? 7.448 7.184 -2.052 1.00 90.25 182 GLN A CA 1
ATOM 1443 C C . GLN A 1 182 ? 7.219 8.431 -1.197 1.00 90.25 182 GLN A C 1
ATOM 1445 O O . GLN A 1 182 ? 6.857 9.485 -1.715 1.00 90.25 182 GLN A O 1
ATOM 1450 N N . GLY A 1 183 ? 7.481 8.343 0.104 1.00 88.75 183 GLY A N 1
ATOM 1451 C CA . GLY A 1 183 ? 7.461 9.479 1.027 1.00 88.75 183 GLY A CA 1
ATOM 1452 C C . GLY A 1 183 ? 8.832 9.704 1.649 1.00 88.75 183 GLY A C 1
ATOM 1453 O O . GLY A 1 183 ? 9.485 8.746 2.063 1.00 88.75 183 GLY A O 1
ATOM 1454 N N . LEU A 1 184 ? 9.294 10.956 1.716 1.00 87.75 184 LEU A N 1
ATOM 1455 C CA . LEU A 1 184 ? 10.469 11.292 2.515 1.00 87.75 184 LEU A CA 1
ATOM 1456 C C . LEU A 1 184 ? 10.071 11.356 3.997 1.00 87.75 184 LEU A C 1
ATOM 1458 O O . LEU A 1 184 ? 9.443 12.314 4.438 1.00 87.75 184 LEU A O 1
ATOM 1462 N N . MET A 1 185 ? 10.468 10.347 4.768 1.00 83.56 185 MET A N 1
ATOM 1463 C CA . MET A 1 185 ? 10.270 10.276 6.216 1.00 83.56 185 MET A CA 1
ATOM 1464 C C . MET A 1 185 ? 11.592 9.941 6.894 1.00 83.56 185 MET A C 1
ATOM 1466 O O . MET A 1 185 ? 12.358 9.114 6.407 1.00 83.56 185 MET A O 1
ATOM 1470 N N . TYR A 1 186 ? 11.904 10.604 8.006 1.00 84.94 186 TYR A N 1
ATOM 1471 C CA . TYR A 1 186 ? 13.130 10.340 8.781 1.00 84.94 186 TYR A CA 1
ATOM 1472 C C . TYR A 1 186 ? 14.410 10.404 7.935 1.00 84.94 186 TYR A C 1
ATOM 1474 O O . TYR A 1 186 ? 15.335 9.611 8.109 1.00 84.94 186 TYR A O 1
ATOM 1482 N N . LYS A 1 187 ? 14.451 11.345 6.978 1.00 83.94 187 LYS A N 1
ATOM 1483 C CA . LYS A 1 187 ? 15.539 11.514 5.993 1.00 83.94 187 LYS A CA 1
ATOM 1484 C C . LYS A 1 187 ? 15.754 10.293 5.080 1.00 83.94 187 LYS A C 1
ATOM 1486 O O . LYS A 1 187 ? 16.813 10.157 4.471 1.00 83.94 187 LYS A O 1
ATOM 1491 N N . ARG A 1 188 ? 14.762 9.407 4.963 1.00 85.94 188 ARG A N 1
ATOM 1492 C CA . ARG A 1 188 ? 14.761 8.232 4.084 1.00 85.94 188 ARG A CA 1
ATOM 1493 C C . ARG A 1 188 ? 13.545 8.273 3.165 1.00 85.94 188 ARG A C 1
ATOM 1495 O O . ARG A 1 188 ? 12.453 8.639 3.582 1.00 85.94 188 ARG A O 1
ATOM 1502 N N . SER A 1 189 ? 13.725 7.895 1.904 1.00 89.38 189 SER A N 1
ATOM 1503 C CA . SER A 1 189 ? 12.594 7.666 1.002 1.00 89.38 189 SER A CA 1
ATOM 1504 C C . SER A 1 189 ? 12.027 6.279 1.273 1.00 89.38 189 SER A C 1
ATOM 1506 O O . SER A 1 189 ? 12.686 5.274 0.998 1.00 89.38 189 SER A O 1
ATOM 1508 N N . LEU A 1 190 ? 10.828 6.235 1.844 1.00 89.19 190 LEU A N 1
ATOM 1509 C CA . LEU A 1 190 ? 10.105 5.005 2.141 1.00 89.19 190 LEU A CA 1
ATOM 1510 C C . LEU A 1 190 ? 9.062 4.741 1.047 1.00 89.19 190 LEU A C 1
ATOM 1512 O O . LEU A 1 190 ? 8.463 5.697 0.548 1.00 89.19 190 LEU A O 1
ATOM 1516 N N . PRO A 1 191 ? 8.855 3.480 0.635 1.00 87.38 191 PRO A N 1
ATOM 1517 C CA . PRO A 1 191 ? 7.820 3.142 -0.334 1.00 87.38 191 PRO A CA 1
ATOM 1518 C C . PRO A 1 191 ? 6.425 3.348 0.262 1.00 87.38 191 PRO A C 1
ATOM 1520 O O . PRO A 1 191 ? 6.207 3.064 1.438 1.00 87.38 191 PRO A O 1
ATOM 1523 N N . PHE A 1 192 ? 5.481 3.800 -0.563 1.00 84.12 192 PHE A N 1
ATOM 1524 C CA . PHE A 1 192 ? 4.065 3.679 -0.231 1.00 84.12 192 PHE A CA 1
ATOM 1525 C C . PHE A 1 192 ? 3.605 2.244 -0.483 1.00 84.12 192 PHE A C 1
ATOM 1527 O O . PHE A 1 192 ? 3.898 1.666 -1.529 1.00 84.12 192 PHE A O 1
ATOM 1534 N N . VAL A 1 193 ? 2.876 1.691 0.480 1.00 82.19 193 VAL A N 1
ATOM 1535 C CA . VAL A 1 193 ? 2.178 0.409 0.370 1.00 82.19 193 VAL A CA 1
ATOM 1536 C C . VAL A 1 193 ? 0.724 0.631 0.762 1.00 82.19 193 VAL A C 1
ATOM 1538 O O . VAL A 1 193 ? 0.435 1.461 1.626 1.00 82.19 193 VAL A O 1
ATOM 1541 N N . THR A 1 194 ? -0.198 -0.075 0.114 1.00 80.94 194 THR A N 1
ATOM 1542 C CA . THR A 1 194 ? -1.608 -0.036 0.509 1.00 80.94 194 THR A CA 1
ATOM 1543 C C . THR A 1 194 ? -1.774 -0.728 1.862 1.00 80.94 194 THR A C 1
ATOM 1545 O O . THR A 1 194 ? -1.003 -1.625 2.210 1.00 80.94 194 THR A O 1
ATOM 1548 N N . ALA A 1 195 ? -2.788 -0.338 2.637 1.00 82.06 195 ALA A N 1
ATOM 1549 C CA . ALA A 1 195 ? -3.065 -0.981 3.923 1.00 82.06 195 ALA A CA 1
ATOM 1550 C C . ALA A 1 195 ? -3.313 -2.495 3.764 1.00 82.06 195 ALA A C 1
ATOM 1552 O O . ALA A 1 195 ? -2.824 -3.289 4.562 1.00 82.06 195 ALA A O 1
ATOM 1553 N N . ALA A 1 196 ? -3.988 -2.893 2.681 1.00 81.94 196 ALA A N 1
ATOM 1554 C CA . ALA A 1 196 ? -4.248 -4.291 2.347 1.00 81.94 196 ALA A CA 1
ATOM 1555 C C . ALA A 1 196 ? -2.969 -5.087 2.015 1.00 81.94 196 ALA A C 1
ATOM 1557 O O . ALA A 1 196 ? -2.921 -6.302 2.198 1.00 81.94 196 ALA A O 1
ATOM 1558 N N . ALA A 1 197 ? -1.897 -4.407 1.594 1.00 88.44 197 ALA A N 1
ATOM 1559 C CA . ALA A 1 197 ? -0.597 -5.015 1.333 1.00 88.44 197 ALA A CA 1
ATOM 1560 C C . ALA A 1 197 ? 0.270 -5.193 2.590 1.00 88.44 197 ALA A C 1
ATOM 1562 O O . ALA A 1 197 ? 1.319 -5.830 2.517 1.00 88.44 197 ALA A O 1
ATOM 1563 N N . ILE A 1 198 ? -0.125 -4.681 3.756 1.00 91.06 198 ILE A N 1
ATOM 1564 C CA . ILE A 1 198 ? 0.660 -4.866 4.981 1.00 91.06 198 ILE A CA 1
ATOM 1565 C C . ILE A 1 198 ? 0.683 -6.360 5.357 1.00 91.06 198 ILE A C 1
ATOM 1567 O O . ILE A 1 198 ? -0.298 -7.078 5.161 1.00 91.06 198 ILE A O 1
ATOM 1571 N N . ARG A 1 199 ? 1.818 -6.855 5.864 1.00 91.94 199 ARG A N 1
ATOM 1572 C CA . ARG A 1 199 ? 1.999 -8.235 6.354 1.00 91.94 199 ARG A CA 1
ATOM 1573 C C . ARG A 1 199 ? 2.730 -8.241 7.700 1.00 91.94 199 ARG A C 1
ATOM 1575 O O . ARG A 1 199 ? 3.507 -7.315 7.946 1.00 91.94 199 ARG A O 1
ATOM 1582 N N . PRO A 1 200 ? 2.523 -9.261 8.555 1.00 93.25 200 PRO A N 1
ATOM 1583 C CA . PRO A 1 200 ? 3.338 -9.439 9.752 1.00 93.25 200 PRO A CA 1
ATOM 1584 C C . PRO A 1 200 ? 4.841 -9.433 9.433 1.00 93.25 200 PRO A C 1
ATOM 1586 O O . PRO A 1 200 ? 5.267 -9.846 8.357 1.00 93.25 200 PRO A O 1
ATOM 1589 N N . GLY A 1 201 ? 5.655 -8.899 10.338 1.00 91.94 201 GLY A N 1
ATOM 1590 C CA . GLY A 1 201 ? 7.094 -8.705 10.152 1.00 91.94 201 GLY A CA 1
ATOM 1591 C C . GLY A 1 201 ? 7.482 -7.492 9.295 1.00 91.94 201 GLY A C 1
ATOM 1592 O O . GLY A 1 201 ? 8.662 -7.140 9.245 1.00 91.94 201 GLY A O 1
ATOM 1593 N N . MET A 1 202 ? 6.534 -6.818 8.632 1.00 91.62 202 MET A N 1
ATOM 1594 C CA . MET A 1 202 ? 6.826 -5.548 7.963 1.00 91.62 202 MET A CA 1
ATOM 1595 C C . MET A 1 202 ? 7.113 -4.445 8.977 1.00 91.62 202 MET A C 1
ATOM 1597 O O . MET A 1 202 ? 6.513 -4.396 10.046 1.00 91.62 202 MET A O 1
ATOM 1601 N N . VAL A 1 203 ? 8.007 -3.533 8.601 1.00 90.75 203 VAL A N 1
ATOM 1602 C CA . VAL A 1 203 ? 8.377 -2.373 9.413 1.00 90.75 203 VAL A CA 1
ATOM 1603 C C . VAL A 1 203 ? 7.646 -1.140 8.890 1.00 90.75 203 VAL A C 1
ATOM 1605 O O . VAL A 1 203 ? 7.795 -0.788 7.717 1.00 90.75 203 VAL A O 1
ATOM 1608 N N . VAL A 1 204 ? 6.882 -0.475 9.752 1.00 90.06 204 VAL A N 1
ATOM 1609 C CA . VAL A 1 204 ? 6.041 0.681 9.416 1.00 90.06 204 VAL A CA 1
ATOM 1610 C C . VAL A 1 204 ? 6.523 1.911 10.183 1.00 90.06 204 VAL A C 1
ATOM 1612 O O . VAL A 1 204 ? 6.994 1.813 11.314 1.00 90.06 204 VAL A O 1
ATOM 1615 N N . ALA A 1 205 ? 6.451 3.083 9.552 1.00 87.06 205 ALA A N 1
ATOM 1616 C CA . ALA A 1 205 ? 6.742 4.352 10.213 1.00 87.06 205 ALA A CA 1
ATOM 1617 C C . ALA A 1 205 ? 5.609 4.726 11.185 1.00 87.06 205 ALA A C 1
ATOM 1619 O O . ALA A 1 205 ? 4.437 4.658 10.820 1.00 87.06 205 ALA A O 1
ATOM 1620 N N . THR A 1 206 ? 5.961 5.149 12.397 1.00 81.69 206 THR A N 1
ATOM 1621 C CA . THR A 1 206 ? 5.010 5.571 13.441 1.00 81.69 206 THR A CA 1
ATOM 1622 C C . THR A 1 206 ? 4.863 7.092 13.481 1.00 81.69 206 THR A C 1
ATOM 1624 O O . THR A 1 206 ? 5.591 7.805 12.805 1.00 81.69 206 THR A O 1
ATOM 1627 N N . ASP A 1 207 ? 3.953 7.625 14.287 1.00 74.12 207 ASP A N 1
ATOM 1628 C CA . ASP A 1 207 ? 3.853 9.062 14.580 1.00 74.12 207 ASP A CA 1
ATOM 1629 C C . ASP A 1 207 ? 4.946 9.565 15.547 1.00 74.12 207 ASP A C 1
ATOM 1631 O O . ASP A 1 207 ? 5.288 10.748 15.543 1.00 74.12 207 ASP A O 1
ATOM 1635 N N . ALA A 1 208 ? 5.549 8.666 16.328 1.00 76.56 208 ALA A N 1
ATOM 1636 C CA . ALA A 1 208 ? 6.627 8.940 17.282 1.00 76.56 208 ALA A CA 1
ATOM 1637 C C . ALA A 1 208 ? 8.006 9.140 16.626 1.00 76.56 208 ALA A C 1
ATOM 1639 O O . ALA A 1 208 ? 9.042 9.041 17.285 1.00 76.56 208 ALA A O 1
ATOM 1640 N N . ASN A 1 209 ? 8.041 9.413 15.320 1.00 79.75 209 ASN A N 1
ATOM 1641 C CA . ASN A 1 209 ? 9.270 9.543 14.549 1.00 79.75 209 ASN A CA 1
ATOM 1642 C C . ASN A 1 209 ? 10.161 8.278 14.627 1.00 79.75 209 ASN A C 1
ATOM 1644 O O . ASN A 1 209 ? 11.392 8.367 14.631 1.00 79.75 209 ASN A O 1
ATOM 1648 N N . SER A 1 210 ? 9.531 7.100 14.721 1.00 87.00 210 SER A N 1
ATOM 1649 C CA . SER A 1 210 ? 10.185 5.798 14.867 1.00 87.00 210 SER A CA 1
ATOM 1650 C C . SER A 1 210 ? 9.647 4.774 13.861 1.00 87.00 210 SER A C 1
ATOM 1652 O O . SER A 1 210 ? 8.832 5.083 12.985 1.00 87.00 210 SER A O 1
ATOM 1654 N N . PHE A 1 211 ? 10.162 3.552 13.956 1.00 90.00 211 PHE A N 1
ATOM 1655 C CA . PHE A 1 211 ? 9.726 2.405 13.177 1.00 90.00 211 PHE A CA 1
ATOM 1656 C C . PHE A 1 211 ? 9.227 1.322 14.122 1.00 90.00 211 PHE A C 1
ATOM 1658 O O . PHE A 1 211 ? 9.848 1.107 15.161 1.00 90.00 211 PHE A O 1
ATOM 1665 N N . ASP A 1 212 ? 8.160 0.637 13.731 1.00 92.44 212 ASP A N 1
ATOM 1666 C CA . ASP A 1 212 ? 7.594 -0.472 14.492 1.00 92.44 212 ASP A CA 1
ATOM 1667 C C . ASP A 1 212 ? 7.293 -1.664 13.581 1.00 92.44 212 ASP A C 1
ATOM 1669 O O . ASP A 1 212 ? 7.147 -1.504 12.364 1.00 92.44 212 ASP A O 1
ATOM 1673 N N . VAL A 1 213 ? 7.247 -2.860 14.158 1.00 94.56 213 VAL A N 1
ATOM 1674 C CA . VAL A 1 213 ? 7.028 -4.110 13.431 1.00 94.56 213 VAL A CA 1
ATOM 1675 C C . VAL A 1 213 ? 5.561 -4.499 13.527 1.00 94.56 213 VAL A C 1
ATOM 1677 O O . VAL A 1 213 ? 4.957 -4.498 14.592 1.00 94.56 213 VAL A O 1
ATOM 1680 N N . VAL A 1 214 ? 4.975 -4.877 12.398 1.00 93.56 214 VAL A N 1
ATOM 1681 C CA . VAL A 1 214 ? 3.619 -5.423 12.371 1.00 93.56 214 VAL A CA 1
ATOM 1682 C C . VAL A 1 214 ? 3.650 -6.823 12.970 1.00 93.56 214 VAL A C 1
ATOM 1684 O O . VAL A 1 214 ? 4.183 -7.743 12.358 1.00 93.56 214 VAL A O 1
ATOM 1687 N N . GLU A 1 215 ? 3.072 -7.008 14.150 1.00 92.75 215 GLU A N 1
ATOM 1688 C CA . GLU A 1 215 ? 3.012 -8.329 14.791 1.00 92.75 215 GLU A CA 1
ATOM 1689 C C . GLU A 1 215 ? 1.839 -9.167 14.274 1.00 92.75 215 GLU A C 1
ATOM 1691 O O . GLU A 1 215 ? 1.977 -10.362 14.017 1.00 92.75 215 GLU A O 1
ATOM 1696 N N . ARG A 1 216 ? 0.676 -8.533 14.087 1.00 89.94 216 ARG A N 1
ATOM 1697 C CA . ARG A 1 216 ? -0.567 -9.202 13.699 1.00 89.94 216 ARG A CA 1
ATOM 1698 C C . ARG A 1 216 ? -1.428 -8.311 12.813 1.00 89.94 216 ARG A C 1
ATOM 1700 O O . ARG A 1 216 ? -1.420 -7.089 12.948 1.00 89.94 216 ARG A O 1
ATOM 1707 N N . ILE A 1 217 ? -2.190 -8.945 11.925 1.00 88.69 217 ILE A N 1
ATOM 1708 C CA . ILE A 1 217 ? -3.213 -8.306 11.096 1.00 88.69 217 ILE A CA 1
ATOM 1709 C C . ILE A 1 217 ? -4.516 -9.067 11.293 1.00 88.69 217 ILE A C 1
ATOM 1711 O O . ILE A 1 217 ? -4.532 -10.294 11.233 1.00 88.69 217 ILE A O 1
ATOM 1715 N N . GLU A 1 218 ? -5.598 -8.330 11.507 1.00 85.50 218 GLU A N 1
ATOM 1716 C CA . GLU A 1 218 ? -6.952 -8.864 11.591 1.00 85.50 218 GLU A CA 1
ATOM 1717 C C . GLU A 1 218 ? -7.823 -8.151 10.564 1.00 85.50 218 GLU A C 1
ATOM 1719 O O . GLU A 1 218 ? -7.848 -6.921 10.509 1.00 85.50 218 GLU A O 1
ATOM 1724 N N . ALA A 1 219 ? -8.534 -8.929 9.753 1.00 80.06 219 ALA A N 1
ATOM 1725 C CA . ALA A 1 219 ? -9.555 -8.416 8.855 1.00 80.06 219 ALA A CA 1
ATOM 1726 C C . ALA A 1 219 ? -10.923 -8.581 9.520 1.00 80.06 219 ALA A C 1
ATOM 1728 O O . ALA A 1 219 ? -11.244 -9.654 10.032 1.00 80.06 219 ALA A O 1
ATOM 1729 N N . GLN A 1 220 ? -11.731 -7.524 9.506 1.00 81.81 220 GLN A N 1
ATOM 1730 C CA . GLN A 1 220 ? -13.103 -7.551 10.004 1.00 81.81 220 GLN A CA 1
ATOM 1731 C C . GLN A 1 220 ? -14.045 -7.180 8.857 1.00 81.81 220 GLN A C 1
ATOM 1733 O O . GLN A 1 220 ? -13.826 -6.142 8.224 1.00 81.81 220 GLN A O 1
ATOM 1738 N N . PRO A 1 221 ? -15.078 -7.992 8.566 1.00 82.00 221 PRO A N 1
ATOM 1739 C CA . PRO A 1 221 ? -16.107 -7.612 7.613 1.00 82.00 221 PRO A CA 1
ATOM 1740 C C . PRO A 1 221 ? -16.754 -6.295 8.039 1.00 82.00 221 PRO A C 1
ATOM 1742 O O . PRO A 1 221 ? -17.124 -6.119 9.201 1.00 82.00 221 PRO A O 1
ATOM 1745 N N . TYR A 1 222 ? -16.897 -5.375 7.093 1.00 79.56 222 TYR A N 1
ATOM 1746 C CA . TYR A 1 222 ? -17.556 -4.097 7.313 1.00 79.56 222 TYR A CA 1
ATOM 1747 C C . TYR A 1 222 ? -18.732 -3.963 6.352 1.00 79.56 222 TYR A C 1
ATOM 1749 O O . TYR A 1 222 ? -18.597 -4.196 5.152 1.00 79.56 222 TYR A O 1
ATOM 1757 N N . THR A 1 223 ? -19.892 -3.585 6.882 1.00 81.69 223 THR A N 1
ATOM 1758 C CA . THR A 1 223 ? -21.088 -3.275 6.096 1.00 81.69 223 THR A CA 1
ATOM 1759 C C . THR A 1 223 ? -21.544 -1.876 6.473 1.00 81.69 223 THR A C 1
ATOM 1761 O O . THR A 1 223 ? -21.926 -1.623 7.615 1.00 81.69 223 THR A O 1
ATOM 1764 N N . GLY A 1 224 ? -21.460 -0.956 5.521 1.00 80.88 224 GLY A N 1
ATOM 1765 C CA . GLY A 1 224 ? -21.758 0.456 5.713 1.00 80.88 224 GLY A CA 1
ATOM 1766 C C . GLY A 1 224 ? -21.183 1.289 4.574 1.00 80.88 224 GLY A C 1
ATOM 1767 O O . GLY A 1 224 ? -20.474 0.770 3.711 1.00 80.88 224 GLY A O 1
ATOM 1768 N N . GLU A 1 225 ? -21.489 2.581 4.568 1.00 67.12 225 GLU A N 1
ATOM 1769 C CA . GLU A 1 225 ? -20.930 3.507 3.586 1.00 67.12 225 GLU A CA 1
ATOM 1770 C C . GLU A 1 225 ? -19.486 3.864 3.958 1.00 67.12 225 GLU A C 1
ATOM 1772 O O . GLU A 1 225 ? -19.199 4.313 5.071 1.00 67.12 225 GLU A O 1
ATOM 1777 N N . VAL A 1 226 ? -18.569 3.669 3.010 1.00 53.97 226 VAL A N 1
ATOM 1778 C CA . VAL A 1 226 ? -17.194 4.161 3.102 1.00 53.97 226 VAL A CA 1
ATOM 1779 C C . VAL A 1 226 ? -17.124 5.456 2.308 1.00 53.97 226 VAL A C 1
ATOM 1781 O O . VAL A 1 226 ? -17.268 5.450 1.088 1.00 53.97 226 VAL A O 1
ATOM 1784 N N . TYR A 1 227 ? -16.918 6.573 2.999 1.00 55.28 227 TYR A N 1
ATOM 1785 C CA . TYR A 1 227 ? -16.757 7.869 2.350 1.00 55.28 227 TYR A CA 1
ATOM 1786 C C . TYR A 1 227 ? -15.285 8.110 2.029 1.00 55.28 227 TYR A C 1
ATOM 1788 O O . TYR A 1 227 ? -14.438 8.076 2.924 1.00 55.28 227 TYR A O 1
ATOM 1796 N N . ASP A 1 228 ? -15.002 8.394 0.762 1.00 52.03 228 ASP A N 1
ATOM 1797 C CA . ASP A 1 228 ? -13.693 8.856 0.318 1.00 52.03 228 ASP A CA 1
ATOM 1798 C C . ASP A 1 228 ? -13.647 10.395 0.303 1.00 52.03 228 ASP A C 1
ATOM 1800 O O . ASP A 1 228 ? -14.586 11.055 -0.147 1.00 52.03 228 ASP A O 1
ATOM 1804 N N . LEU A 1 229 ? -12.565 10.982 0.819 1.00 51.19 229 LEU A N 1
ATOM 1805 C CA . LEU A 1 229 ? -12.360 12.434 0.871 1.00 51.19 229 LEU A CA 1
ATOM 1806 C C . LEU A 1 229 ? -11.184 12.822 -0.018 1.00 51.19 229 LEU A C 1
ATOM 1808 O O . LEU A 1 229 ? -10.041 12.891 0.430 1.00 51.19 229 LEU A O 1
ATOM 1812 N N . ASN A 1 230 ? -11.468 13.136 -1.277 1.00 49.66 230 ASN A N 1
ATOM 1813 C CA . ASN A 1 230 ? -10.455 13.636 -2.194 1.00 49.66 230 ASN A CA 1
ATOM 1814 C C . ASN A 1 230 ? -10.288 15.157 -2.036 1.00 49.66 230 ASN A C 1
ATOM 1816 O O . ASN A 1 230 ? -11.130 15.935 -2.484 1.00 49.66 230 ASN A O 1
ATOM 1820 N N . ILE A 1 231 ? -9.193 15.593 -1.407 1.00 55.69 231 ILE A N 1
ATOM 1821 C CA . ILE A 1 231 ? -8.825 17.014 -1.359 1.00 55.69 231 ILE A CA 1
ATOM 1822 C C . ILE A 1 231 ? -8.059 17.357 -2.636 1.00 55.69 231 ILE A C 1
ATOM 1824 O O . ILE A 1 231 ? -6.939 16.881 -2.853 1.00 55.69 231 ILE A O 1
ATOM 1828 N N . GLU A 1 232 ? -8.647 18.223 -3.458 1.00 44.81 232 GLU A N 1
ATOM 1829 C CA . GLU A 1 232 ? -8.020 18.732 -4.675 1.00 44.81 232 GLU A CA 1
ATOM 1830 C C . GLU A 1 232 ? -6.617 19.301 -4.373 1.00 44.81 232 GLU A C 1
ATOM 1832 O O . GLU A 1 232 ? -6.372 19.870 -3.304 1.00 44.81 232 GLU A O 1
ATOM 1837 N N . ARG A 1 233 ? -5.671 19.127 -5.306 1.00 47.62 233 ARG A N 1
ATOM 1838 C CA . ARG A 1 233 ? -4.267 19.601 -5.250 1.00 47.62 233 ARG A CA 1
ATOM 1839 C C . ARG A 1 233 ? -3.316 18.872 -4.303 1.00 47.62 233 ARG A C 1
ATOM 1841 O O . ARG A 1 233 ? -2.114 18.858 -4.565 1.00 47.62 233 ARG A O 1
ATOM 1848 N N . THR A 1 234 ? -3.809 18.285 -3.215 1.00 50.78 234 THR A N 1
ATOM 1849 C CA . THR A 1 234 ? -2.951 17.604 -2.228 1.00 50.78 234 THR A CA 1
ATOM 1850 C C . THR A 1 234 ? -3.130 16.094 -2.217 1.00 50.78 234 THR A C 1
ATOM 1852 O O . THR A 1 234 ? -2.172 15.409 -1.875 1.00 50.78 234 THR A O 1
ATOM 1855 N N . HIS A 1 235 ? -4.305 15.579 -2.614 1.00 52.31 235 HIS A N 1
ATOM 1856 C CA . HIS A 1 235 ? -4.651 14.148 -2.601 1.00 52.31 235 HIS A CA 1
ATOM 1857 C C . HIS A 1 235 ? -4.197 13.433 -1.310 1.00 52.31 235 HIS A C 1
ATOM 1859 O O . HIS A 1 235 ? -3.803 12.268 -1.324 1.00 52.31 235 HIS A O 1
ATOM 1865 N N . ASN A 1 236 ? -4.184 14.167 -0.193 1.00 47.56 236 ASN A N 1
ATOM 1866 C CA . ASN A 1 236 ? -3.680 13.680 1.078 1.00 47.56 236 ASN A CA 1
ATOM 1867 C C . ASN A 1 236 ? -4.823 13.029 1.845 1.00 47.56 236 ASN A C 1
ATOM 1869 O O . ASN A 1 236 ? -5.815 13.682 2.168 1.00 47.56 236 ASN A O 1
ATOM 1873 N N . PHE A 1 237 ? -4.619 11.769 2.212 1.00 48.38 237 PHE A N 1
ATOM 1874 C CA . PHE A 1 237 ? -5.460 11.052 3.155 1.00 48.38 237 PHE A CA 1
ATOM 1875 C C . PHE A 1 237 ? -4.774 11.022 4.516 1.00 48.38 237 PHE A C 1
ATOM 1877 O O . PHE A 1 237 ? -3.615 10.626 4.630 1.00 48.38 237 PHE A O 1
ATOM 1884 N N . ILE A 1 238 ? -5.496 11.424 5.560 1.00 51.09 238 ILE A N 1
ATOM 1885 C CA . ILE A 1 238 ? -5.075 11.201 6.942 1.00 51.09 238 ILE A CA 1
ATOM 1886 C C . ILE A 1 238 ? -6.031 10.162 7.515 1.00 51.09 238 ILE A C 1
ATOM 1888 O O . ILE A 1 238 ? -7.176 10.478 7.779 1.00 51.09 238 ILE A O 1
ATOM 1892 N N . ALA A 1 239 ? -5.594 8.928 7.735 1.00 38.19 239 ALA A N 1
ATOM 1893 C CA . ALA A 1 239 ? -6.382 7.928 8.456 1.00 38.19 239 ALA A CA 1
ATOM 1894 C C . ALA A 1 239 ? -5.765 7.734 9.848 1.00 38.19 239 ALA A C 1
ATOM 1896 O O . ALA A 1 239 ? -4.553 7.609 9.978 1.00 38.19 239 ALA A O 1
ATOM 1897 N N . GLY A 1 240 ? -6.595 7.824 10.894 1.00 44.25 240 GLY A N 1
ATOM 1898 C CA . GLY A 1 240 ? -6.173 8.182 12.260 1.00 44.25 240 GLY A CA 1
ATOM 1899 C C . GLY A 1 240 ? -6.242 9.693 12.553 1.00 44.25 240 GLY A C 1
ATOM 1900 O O . GLY A 1 240 ? -6.001 10.116 13.679 1.00 44.25 240 GLY A O 1
ATOM 1901 N N . GLY A 1 241 ? -6.621 10.503 11.554 1.00 46.44 241 GLY A N 1
ATOM 1902 C CA . GLY A 1 241 ? -6.674 11.965 11.628 1.00 46.44 241 GLY A CA 1
ATOM 1903 C C . GLY A 1 241 ? -7.332 12.654 10.423 1.00 46.44 241 GLY A C 1
ATOM 1904 O O . GLY A 1 241 ? -6.972 13.790 10.122 1.00 46.44 241 GLY A O 1
ATOM 1905 N N . VAL A 1 242 ? -8.318 12.029 9.757 1.00 43.41 242 VAL A N 1
ATOM 1906 C CA . VAL A 1 242 ? -9.352 12.807 9.051 1.00 43.41 242 VAL A CA 1
ATOM 1907 C C . VAL A 1 242 ? -9.953 13.681 10.144 1.00 43.41 242 VAL A C 1
ATOM 1909 O O . VAL A 1 242 ? -10.273 13.160 11.214 1.00 43.41 242 VAL A O 1
ATOM 1912 N N . ILE A 1 243 ? -10.075 14.995 9.958 1.00 50.50 243 ILE A N 1
ATOM 1913 C CA . ILE A 1 243 ? -10.534 15.876 11.045 1.00 50.50 243 ILE A CA 1
ATOM 1914 C C . ILE A 1 243 ? -12.068 15.817 11.126 1.00 50.50 243 ILE A C 1
ATOM 1916 O O . ILE A 1 243 ? -12.796 16.780 10.916 1.00 50.50 243 ILE A O 1
ATOM 1920 N N . THR A 1 244 ? -12.562 14.622 11.433 1.00 37.66 244 THR A N 1
ATOM 1921 C CA . THR A 1 244 ? -13.929 14.286 11.808 1.00 37.66 244 THR A CA 1
ATOM 1922 C C . THR A 1 244 ? -13.870 13.743 13.236 1.00 37.66 244 THR A C 1
ATOM 1924 O O . THR A 1 244 ? -13.193 12.760 13.518 1.00 37.66 244 THR A O 1
ATOM 1927 N N . HIS A 1 245 ? -14.553 14.426 14.154 1.00 37.28 245 HIS A N 1
ATOM 1928 C CA . HIS A 1 245 ? -14.411 14.372 15.620 1.00 37.28 245 HIS A CA 1
ATOM 1929 C C . HIS A 1 245 ? -14.721 13.039 16.346 1.00 37.28 245 HIS A C 1
ATOM 1931 O O . HIS A 1 245 ? -14.918 13.070 17.556 1.00 37.28 245 HIS A O 1
ATOM 1937 N N . ASN A 1 246 ? -14.744 11.881 15.683 1.00 35.38 246 ASN A N 1
ATOM 1938 C CA . ASN A 1 246 ? -15.100 10.607 16.330 1.00 35.38 246 ASN A CA 1
ATOM 1939 C C . ASN A 1 246 ? -13.951 9.600 16.508 1.00 35.38 246 ASN A C 1
ATOM 1941 O O . ASN A 1 246 ? -14.201 8.452 16.862 1.00 35.38 246 ASN A O 1
ATOM 1945 N N . SER A 1 247 ? -12.693 10.017 16.362 1.00 35.53 247 SER A N 1
ATOM 1946 C CA . SER A 1 247 ? -11.549 9.184 16.758 1.00 35.53 247 SER A CA 1
ATOM 1947 C C . SER A 1 247 ? -11.214 9.399 18.237 1.00 35.53 247 SER A C 1
ATOM 1949 O O . SER A 1 247 ? -10.558 10.369 18.605 1.00 35.53 247 SER A O 1
ATOM 1951 N N . ILE A 1 248 ? -11.638 8.471 19.096 1.00 36.28 248 ILE A N 1
ATOM 1952 C CA . ILE A 1 248 ? -11.370 8.447 20.550 1.00 36.28 248 ILE A CA 1
ATOM 1953 C C . ILE A 1 248 ? -9.926 8.039 20.927 1.00 36.28 248 ILE A C 1
ATOM 1955 O O . ILE A 1 248 ? -9.643 7.728 22.082 1.00 36.28 248 ILE A O 1
ATOM 1959 N N . TYR A 1 249 ? -8.977 8.057 19.988 1.00 41.59 249 TYR A N 1
ATOM 1960 C CA . TYR A 1 249 ? -7.622 7.541 20.201 1.00 41.59 249 TYR A CA 1
ATOM 1961 C C . TYR A 1 249 ? -6.570 8.654 20.265 1.00 41.59 249 TYR A C 1
ATOM 1963 O O . TYR A 1 249 ? -5.932 8.994 19.272 1.00 41.59 249 TYR A O 1
ATOM 1971 N N . ARG A 1 250 ? -6.330 9.187 21.473 1.00 36.88 250 ARG A N 1
ATOM 1972 C CA . ARG A 1 250 ? -5.197 10.095 21.757 1.00 36.88 250 ARG A CA 1
ATOM 1973 C C . ARG A 1 250 ? -3.828 9.402 21.602 1.00 36.88 250 ARG A C 1
ATOM 1975 O O . ARG A 1 250 ? -2.840 10.085 21.374 1.00 36.88 250 ARG A O 1
ATOM 1982 N N . PHE A 1 251 ? -3.755 8.070 21.678 1.00 34.62 251 PHE A N 1
ATOM 1983 C CA . PHE A 1 251 ? -2.484 7.328 21.630 1.00 34.62 251 PHE A CA 1
ATOM 1984 C C . PHE A 1 251 ? -1.933 7.059 20.213 1.00 34.62 251 PHE A C 1
ATOM 1986 O O . PHE A 1 251 ? -0.935 6.363 20.086 1.00 34.62 251 PHE A O 1
ATOM 1993 N N . ARG A 1 252 ? -2.561 7.597 19.155 1.00 32.97 252 ARG A N 1
ATOM 1994 C CA . ARG A 1 252 ? -2.120 7.449 17.749 1.00 32.97 252 ARG A CA 1
ATOM 1995 C C . ARG A 1 252 ? -1.962 8.790 17.007 1.00 32.97 252 ARG A C 1
ATOM 1997 O O . ARG A 1 252 ? -2.284 8.891 15.827 1.00 32.97 252 ARG A O 1
ATOM 2004 N N . GLY A 1 253 ? -1.545 9.845 17.712 1.00 40.47 253 GLY A N 1
ATOM 2005 C CA . GLY A 1 253 ? -1.012 11.054 17.057 1.00 40.47 253 GLY A CA 1
ATOM 2006 C C . GLY A 1 253 ? -2.017 12.128 16.627 1.00 40.47 253 GLY A C 1
ATOM 2007 O O . GLY A 1 253 ? -1.637 13.107 15.980 1.00 40.47 253 GLY A O 1
ATOM 2008 N N . ALA A 1 254 ? -3.294 12.015 16.999 1.00 45.59 254 ALA A N 1
ATOM 2009 C CA . ALA A 1 254 ? -4.294 13.046 16.715 1.00 45.59 254 ALA A CA 1
ATOM 2010 C C . ALA A 1 254 ? -4.168 14.241 17.687 1.00 45.59 254 ALA A C 1
ATOM 2012 O O . ALA A 1 254 ? -4.467 14.125 18.877 1.00 45.59 254 ALA A O 1
ATOM 2013 N N . SER A 1 255 ? -3.753 15.411 17.179 1.00 53.78 255 SER A N 1
ATOM 2014 C CA . SER A 1 255 ? -3.604 16.656 17.954 1.00 53.78 255 SER A CA 1
ATOM 2015 C C . SER A 1 255 ? -4.325 17.837 17.299 1.00 53.78 255 SER A C 1
ATOM 2017 O O . SER A 1 255 ? -4.220 18.048 16.091 1.00 53.78 255 SER A O 1
ATOM 2019 N N . ALA A 1 256 ? -4.994 18.668 18.108 1.00 58.28 256 ALA A N 1
ATOM 2020 C CA . ALA A 1 256 ? -5.618 19.925 17.675 1.00 58.28 256 ALA A CA 1
ATOM 2021 C C . ALA A 1 256 ? -4.629 20.880 16.975 1.00 58.28 256 ALA A C 1
ATOM 2023 O O . ALA A 1 256 ? -5.001 21.614 16.058 1.00 58.28 256 ALA A O 1
ATOM 2024 N N . ARG A 1 257 ? -3.339 20.785 17.327 1.00 57.94 257 ARG A N 1
ATOM 2025 C CA . ARG A 1 257 ? -2.239 21.530 16.702 1.00 57.94 257 ARG A CA 1
ATOM 2026 C C . ARG A 1 257 ? -2.110 21.257 15.199 1.00 57.94 257 ARG A C 1
ATOM 2028 O O . ARG A 1 257 ? -1.686 22.145 14.465 1.00 57.94 257 ARG A O 1
ATOM 2035 N N . HIS A 1 258 ? -2.474 20.063 14.725 1.00 60.47 258 HIS A N 1
ATOM 2036 C CA . HIS A 1 258 ? -2.398 19.726 13.300 1.00 60.47 258 HIS A CA 1
ATOM 2037 C C . HIS A 1 258 ? -3.440 20.484 12.473 1.00 60.47 258 HIS A C 1
ATOM 2039 O O . HIS A 1 258 ? -3.119 20.934 11.378 1.00 60.47 258 HIS A O 1
ATOM 2045 N N . LEU A 1 259 ? -4.649 20.712 13.003 1.00 60.84 259 LEU A N 1
ATOM 2046 C CA . LEU A 1 259 ? -5.654 21.518 12.301 1.00 60.84 259 LEU A CA 1
ATOM 2047 C C . LEU A 1 259 ? -5.268 23.004 12.278 1.00 60.84 259 LEU A C 1
ATOM 2049 O O . LEU A 1 259 ? -5.451 23.680 11.269 1.00 60.84 259 LEU A O 1
ATOM 2053 N N . GLU A 1 260 ? -4.702 23.520 13.371 1.00 64.69 260 GLU A N 1
ATOM 2054 C CA . GLU A 1 260 ? -4.165 24.887 13.399 1.00 64.69 260 GLU A CA 1
ATOM 2055 C C . GLU A 1 260 ? -3.016 25.066 12.403 1.00 64.69 260 GLU A C 1
ATOM 2057 O O . GLU A 1 260 ? -2.953 26.071 11.697 1.00 64.69 260 GLU A O 1
ATOM 2062 N N . GLN A 1 261 ? -2.127 24.074 12.316 1.00 63.56 261 GLN A N 1
ATOM 2063 C CA . GLN A 1 261 ? -1.044 24.054 11.342 1.00 63.56 261 GLN A CA 1
ATOM 2064 C C . GLN A 1 261 ? -1.582 23.979 9.907 1.00 63.56 261 GLN A C 1
ATOM 2066 O O . GLN A 1 261 ? -1.130 24.743 9.062 1.00 63.56 261 GLN A O 1
ATOM 2071 N N . PHE A 1 262 ? -2.606 23.163 9.651 1.00 65.69 262 PHE A N 1
ATOM 2072 C CA . PHE A 1 262 ? -3.261 23.068 8.346 1.00 65.69 262 PHE A CA 1
ATOM 2073 C C . PHE A 1 262 ? -3.803 24.424 7.871 1.00 65.69 262 PHE A C 1
ATOM 2075 O O . PHE A 1 262 ? -3.601 24.800 6.720 1.00 65.69 262 PHE A O 1
ATOM 2082 N N . ARG A 1 263 ? -4.414 25.213 8.766 1.00 69.12 263 ARG A N 1
ATOM 2083 C CA . ARG A 1 263 ? -4.884 26.570 8.431 1.00 69.12 263 ARG A CA 1
ATOM 2084 C C . ARG A 1 263 ? -3.749 27.539 8.096 1.00 69.12 263 ARG A C 1
ATOM 2086 O O . ARG A 1 263 ? -3.955 28.448 7.298 1.00 69.12 263 ARG A O 1
ATOM 2093 N N . ARG A 1 264 ? -2.572 27.368 8.707 1.00 72.06 264 ARG A N 1
ATOM 2094 C CA . ARG A 1 264 ? -1.375 28.161 8.378 1.00 72.06 264 ARG A CA 1
ATOM 2095 C C . ARG A 1 264 ? -0.769 27.740 7.041 1.00 72.06 264 ARG A C 1
ATOM 2097 O O . ARG A 1 264 ? -0.382 28.598 6.255 1.00 72.06 264 ARG A O 1
ATOM 2104 N N . ASP A 1 265 ? -0.706 26.438 6.789 1.00 69.00 265 ASP A N 1
ATOM 2105 C CA . ASP A 1 265 ? -0.072 25.879 5.594 1.00 69.00 265 ASP A CA 1
ATOM 2106 C C . ASP A 1 265 ? -0.935 26.059 4.337 1.00 69.00 265 ASP A C 1
ATOM 2108 O O . ASP A 1 265 ? -0.398 26.222 3.237 1.00 69.00 265 ASP A O 1
ATOM 2112 N N . TYR A 1 266 ? -2.262 26.106 4.505 1.00 68.44 266 TYR A N 1
ATOM 2113 C CA . TYR A 1 266 ? -3.239 26.265 3.428 1.00 68.44 266 TYR A CA 1
ATOM 2114 C C . TYR A 1 266 ? -4.226 27.411 3.725 1.00 68.44 266 TYR A C 1
ATOM 2116 O O . TYR A 1 266 ? -5.389 27.160 4.041 1.00 68.44 266 TYR A O 1
ATOM 2124 N N . PRO A 1 267 ? -3.808 28.686 3.581 1.00 74.88 267 PRO A N 1
ATOM 2125 C CA . PRO A 1 267 ? -4.650 29.842 3.914 1.00 74.88 267 PRO A CA 1
ATOM 2126 C C . PRO A 1 267 ? -5.941 29.952 3.089 1.00 74.88 267 PRO A C 1
ATOM 2128 O O . PRO A 1 267 ? -6.903 30.565 3.537 1.00 74.88 267 PRO A O 1
ATOM 2131 N N . ALA A 1 268 ? -5.965 29.358 1.891 1.00 74.75 268 ALA A N 1
ATOM 2132 C CA . ALA A 1 268 ? -7.129 29.330 1.004 1.00 74.75 268 ALA A CA 1
ATOM 2133 C C . ALA A 1 268 ? -8.120 28.191 1.319 1.00 74.75 268 ALA A C 1
ATOM 2135 O O . ALA A 1 268 ? -9.161 28.092 0.672 1.00 74.75 268 ALA A O 1
ATOM 2136 N N . ALA A 1 269 ? -7.805 27.306 2.272 1.00 70.56 269 ALA A N 1
ATOM 2137 C CA . ALA A 1 269 ? -8.682 26.197 2.621 1.00 70.56 269 ALA A CA 1
ATOM 2138 C C . ALA A 1 269 ? -9.954 26.700 3.320 1.00 70.56 269 ALA A C 1
ATOM 2140 O O . ALA A 1 269 ? -9.898 27.455 4.293 1.00 70.56 269 ALA A O 1
ATOM 2141 N N . GLN A 1 270 ? -11.107 26.234 2.846 1.00 69.88 270 GLN A N 1
ATOM 2142 C CA . GLN A 1 270 ? -12.394 26.512 3.474 1.00 69.88 270 GLN A CA 1
ATOM 2143 C C . GLN A 1 270 ? -12.646 25.526 4.619 1.00 69.88 270 GLN A C 1
ATOM 2145 O O . GLN A 1 270 ? -12.435 24.322 4.484 1.00 69.88 270 GLN A O 1
ATOM 2150 N N . LEU A 1 271 ? -13.091 26.044 5.765 1.00 69.50 271 LEU A N 1
ATOM 2151 C CA . LEU A 1 271 ? -13.402 25.239 6.943 1.00 69.50 271 LEU A CA 1
ATOM 2152 C C . LEU A 1 271 ? -14.914 25.053 7.067 1.00 69.50 271 LEU A C 1
ATOM 2154 O O . LEU A 1 271 ? -15.626 25.991 7.421 1.00 69.50 271 LEU A O 1
ATOM 2158 N N . PHE A 1 272 ? -15.374 23.819 6.884 1.00 71.38 272 PHE A N 1
ATOM 2159 C CA . PHE A 1 272 ? -16.756 23.427 7.142 1.00 71.38 272 PHE A CA 1
ATOM 2160 C C . PHE A 1 272 ? -16.845 22.677 8.473 1.00 71.38 272 PHE A C 1
ATOM 2162 O O . PHE A 1 272 ? -16.185 21.656 8.674 1.00 71.38 272 PHE A O 1
ATOM 2169 N N . ARG A 1 273 ? -17.655 23.183 9.409 1.00 71.12 273 ARG A N 1
ATOM 2170 C CA . ARG A 1 273 ? -17.918 22.511 10.688 1.00 71.12 273 ARG A CA 1
ATOM 2171 C C . ARG A 1 273 ? -19.242 21.763 10.607 1.00 71.12 273 ARG A C 1
ATOM 2173 O O . ARG A 1 273 ? -20.294 22.374 10.478 1.00 71.12 273 ARG A O 1
ATOM 2180 N N . LEU A 1 274 ? -19.187 20.442 10.738 1.00 78.38 274 LEU A N 1
ATOM 2181 C CA . LEU A 1 274 ? -20.385 19.611 10.857 1.00 78.38 274 LEU A CA 1
ATOM 2182 C C . LEU A 1 274 ? -20.825 19.566 12.323 1.00 78.38 274 LEU A C 1
ATOM 2184 O O . LEU A 1 274 ? -20.233 18.835 13.126 1.00 78.38 274 LEU A O 1
ATOM 2188 N N . GLU A 1 275 ? -21.800 20.399 12.677 1.00 84.00 275 GLU A N 1
ATOM 2189 C CA . GLU A 1 275 ? -22.248 20.607 14.063 1.00 84.00 275 GLU A CA 1
ATOM 2190 C C . GLU A 1 275 ? -23.578 19.929 14.397 1.00 84.00 275 GLU A C 1
ATOM 2192 O O . GLU A 1 275 ? -23.832 19.631 15.563 1.00 84.00 275 GLU A O 1
ATOM 2197 N N . GLN A 1 276 ? -24.390 19.613 13.392 1.00 88.38 276 GLN A N 1
ATOM 2198 C CA . GLN A 1 276 ? -25.635 18.889 13.605 1.00 88.38 276 GLN A CA 1
ATOM 2199 C C . GLN A 1 276 ? -25.358 17.396 13.818 1.00 88.38 276 GLN A C 1
ATOM 2201 O O . GLN A 1 276 ? -24.727 16.730 12.996 1.00 88.38 276 GLN A O 1
ATOM 2206 N N . ASN A 1 277 ? -25.825 16.872 14.943 1.00 86.31 277 ASN A N 1
ATOM 2207 C CA . ASN A 1 277 ? -25.781 15.468 15.302 1.00 86.31 277 ASN A CA 1
ATOM 2208 C C . ASN A 1 277 ? -27.177 14.863 15.121 1.00 86.31 277 ASN A C 1
ATOM 2210 O O . ASN A 1 277 ? -28.152 15.345 15.690 1.00 86.31 277 ASN A O 1
ATOM 2214 N N . TYR A 1 278 ? -27.241 13.786 14.346 1.00 85.38 278 TYR A N 1
ATOM 2215 C CA . TYR A 1 278 ? -28.486 13.103 13.985 1.00 85.38 278 TYR A CA 1
ATOM 2216 C C . TYR A 1 278 ? -28.745 11.837 14.818 1.00 85.38 278 TYR A C 1
ATOM 2218 O O . TYR A 1 278 ? -29.726 11.142 14.585 1.00 85.38 278 TYR A O 1
ATOM 2226 N N . ARG A 1 279 ? -27.850 11.500 15.759 1.00 87.56 279 ARG A N 1
ATOM 2227 C CA . ARG A 1 279 ? -27.877 10.239 16.522 1.00 87.56 279 ARG A CA 1
ATOM 2228 C C . ARG A 1 279 ? -28.414 10.424 17.937 1.00 87.56 279 ARG A C 1
ATOM 2230 O O . ARG A 1 279 ? -29.201 9.618 18.413 1.00 87.56 279 ARG A O 1
ATOM 2237 N N . SER A 1 280 ? -27.903 11.428 18.634 1.00 89.88 280 SER A N 1
ATOM 2238 C CA . SER A 1 280 ? -28.072 11.606 20.070 1.00 89.88 280 SER A CA 1
ATOM 2239 C C . SER A 1 280 ? -29.155 12.636 20.371 1.00 89.88 280 SER A C 1
ATOM 2241 O O . SER A 1 280 ? -29.366 13.589 19.619 1.00 89.88 280 SER A O 1
ATOM 2243 N N . THR A 1 281 ? -29.810 12.450 21.513 1.00 94.81 281 THR A N 1
ATOM 2244 C CA . THR A 1 281 ? -30.784 13.394 22.061 1.00 94.81 281 THR A CA 1
ATO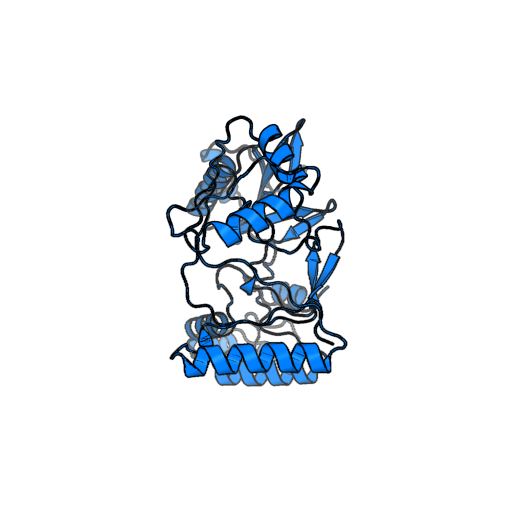M 2245 C C . THR A 1 281 ? -30.101 14.645 22.614 1.00 94.81 281 THR A C 1
ATOM 2247 O O . THR A 1 281 ? -28.889 14.653 22.865 1.00 94.81 281 THR A O 1
ATOM 2250 N N . GLY A 1 282 ? -30.886 15.703 22.833 1.00 94.31 282 GLY A N 1
ATOM 2251 C CA . GLY A 1 282 ? -30.390 16.967 23.385 1.00 94.31 282 GLY A CA 1
ATOM 2252 C C . GLY A 1 282 ? -29.637 16.787 24.706 1.00 94.31 282 GLY A C 1
ATOM 2253 O O . GLY A 1 282 ? -28.508 17.252 24.825 1.00 94.31 282 GLY A O 1
ATOM 2254 N N . THR A 1 283 ? -30.195 16.022 25.650 1.00 96.38 283 THR A N 1
ATOM 2255 C CA . THR A 1 283 ? -29.589 15.767 26.968 1.00 96.38 283 THR A CA 1
ATOM 2256 C C . THR A 1 283 ? -28.212 15.101 26.857 1.00 96.38 283 THR A C 1
ATOM 2258 O O . THR A 1 283 ? -27.268 15.503 27.538 1.00 96.38 283 THR A O 1
ATOM 2261 N N . ILE A 1 284 ? -28.057 14.111 25.969 1.00 94.69 284 ILE A N 1
ATOM 2262 C CA . ILE A 1 284 ? -26.768 13.431 25.754 1.00 94.69 284 ILE A CA 1
ATOM 2263 C C . ILE A 1 284 ? -25.742 14.402 25.158 1.00 94.69 284 ILE A C 1
ATOM 2265 O O . ILE A 1 284 ? -24.583 14.420 25.578 1.00 94.69 284 ILE A O 1
ATOM 2269 N N . LEU A 1 285 ? -26.155 15.228 24.192 1.00 92.06 285 LEU A N 1
ATOM 2270 C CA . LEU A 1 285 ? -25.263 16.208 23.570 1.00 92.06 285 LEU A CA 1
ATOM 2271 C C . LEU A 1 285 ? -24.872 17.335 24.519 1.00 92.06 285 LEU A C 1
ATOM 2273 O O . LEU A 1 285 ? -23.730 17.783 24.468 1.00 92.06 285 LEU A O 1
ATOM 2277 N N . GLU A 1 286 ? -25.776 17.797 25.378 1.00 92.88 286 GLU A N 1
ATOM 2278 C CA . GLU A 1 286 ? -25.474 18.790 26.411 1.00 92.88 286 GLU A CA 1
ATOM 2279 C C . GLU A 1 286 ? -24.393 18.270 27.360 1.00 92.88 286 GLU A C 1
ATOM 2281 O O . GLU A 1 286 ? -23.377 18.941 27.548 1.00 92.88 286 GLU A O 1
ATOM 2286 N N . ALA A 1 287 ? -24.542 17.042 27.865 1.00 92.69 287 ALA A N 1
ATOM 2287 C CA . ALA A 1 287 ? -23.544 16.421 28.730 1.00 92.69 287 ALA A CA 1
ATOM 2288 C C . ALA A 1 287 ? -22.196 16.219 28.020 1.00 92.69 287 ALA A C 1
ATOM 2290 O O . ALA A 1 287 ? -21.147 16.566 28.565 1.00 92.69 287 ALA A O 1
ATOM 2291 N N . ALA A 1 288 ? -22.209 15.726 26.777 1.00 87.19 288 ALA A N 1
ATOM 2292 C CA . ALA A 1 288 ? -20.992 15.545 25.990 1.00 87.19 288 ALA A CA 1
ATOM 2293 C C . ALA A 1 288 ? -20.281 16.880 25.708 1.00 87.19 288 ALA A C 1
ATOM 2295 O O . ALA A 1 288 ? -19.060 16.961 25.847 1.00 87.19 288 ALA A O 1
ATOM 2296 N N . ASN A 1 289 ? -21.033 17.930 25.343 1.00 86.12 289 ASN A N 1
ATOM 2297 C CA . ASN A 1 289 ? -20.508 19.281 25.127 1.00 86.12 289 ASN A CA 1
ATOM 2298 C C . ASN A 1 289 ? -19.959 19.901 26.423 1.00 86.12 289 ASN A C 1
ATOM 2300 O O . ASN A 1 289 ? -18.937 20.583 26.368 1.00 86.12 289 ASN A O 1
ATOM 2304 N N . GLY A 1 290 ? -20.611 19.664 27.565 1.00 89.19 290 GLY A N 1
ATOM 2305 C CA . GLY A 1 290 ? -20.134 20.100 28.877 1.00 89.19 290 GLY A CA 1
ATOM 2306 C C . GLY A 1 290 ? -18.807 19.439 29.240 1.00 89.19 290 GLY A C 1
ATOM 2307 O O . GLY A 1 290 ? -17.831 20.129 29.518 1.00 89.19 290 GLY A O 1
ATOM 2308 N N . LEU A 1 291 ? -18.726 18.110 29.121 1.00 85.44 291 LEU A N 1
ATOM 2309 C CA . LEU A 1 291 ? -17.507 17.356 29.420 1.00 85.44 291 LEU A CA 1
ATOM 2310 C C . LEU A 1 291 ? -16.323 17.798 28.545 1.00 85.44 291 LEU A C 1
ATOM 2312 O O . LEU A 1 291 ? -15.232 18.063 29.046 1.00 85.44 291 LEU A O 1
ATOM 2316 N N . ILE A 1 292 ? -16.531 17.917 27.231 1.00 75.25 292 ILE A N 1
ATOM 2317 C CA . ILE A 1 292 ? -15.461 18.285 26.290 1.00 75.25 292 ILE A CA 1
ATOM 2318 C C . ILE A 1 292 ? -15.021 19.755 26.427 1.00 75.25 292 ILE A C 1
ATOM 2320 O O . ILE A 1 292 ? -13.934 20.099 25.958 1.00 75.25 292 ILE A O 1
ATOM 2324 N N . ALA A 1 293 ? -15.835 20.631 27.031 1.00 80.88 293 ALA A N 1
ATOM 2325 C CA . ALA A 1 293 ? -15.502 22.047 27.212 1.00 80.88 293 ALA A CA 1
ATOM 2326 C C . ALA A 1 293 ? -14.306 22.260 28.153 1.00 80.88 293 ALA A C 1
ATOM 2328 O O . ALA A 1 293 ? -13.615 23.269 28.035 1.00 80.88 293 ALA A O 1
ATOM 2329 N N . HIS A 1 294 ? -14.014 21.291 29.023 1.00 81.88 294 HIS A N 1
ATOM 2330 C CA . HIS A 1 294 ? -12.864 21.332 29.927 1.00 81.88 294 HIS A CA 1
ATOM 2331 C C . HIS A 1 294 ? -11.517 21.054 29.232 1.00 81.88 294 HIS A C 1
ATOM 2333 O O . HIS A 1 294 ? -10.462 21.279 29.824 1.00 81.88 294 HIS A O 1
ATOM 2339 N N . ASN A 1 295 ? -11.513 20.585 27.977 1.00 74.19 295 ASN A N 1
ATOM 2340 C CA . ASN A 1 295 ? -10.273 20.265 27.269 1.00 74.19 295 ASN A CA 1
ATOM 2341 C C . ASN A 1 295 ? -9.601 21.521 26.686 1.00 74.19 295 ASN A C 1
ATOM 2343 O O . ASN A 1 295 ? -10.147 22.183 25.801 1.00 74.19 295 ASN A O 1
ATOM 2347 N N . ALA A 1 296 ? -8.365 21.795 27.113 1.00 65.44 296 ALA A N 1
ATOM 2348 C CA . ALA A 1 296 ? -7.533 22.866 26.563 1.00 65.44 296 ALA A CA 1
ATOM 2349 C C . ALA A 1 296 ? -7.139 22.609 25.091 1.00 65.44 296 ALA A C 1
ATOM 2351 O O . ALA A 1 296 ? -6.904 21.467 24.687 1.00 65.44 296 ALA A O 1
ATOM 2352 N N . GLY A 1 297 ? -7.043 23.675 24.285 1.00 61.62 297 GLY A N 1
ATOM 2353 C CA . GLY A 1 297 ? -6.658 23.593 22.866 1.00 61.62 297 GLY A CA 1
ATOM 2354 C C . GLY A 1 297 ? -7.772 23.116 21.926 1.00 61.62 297 GLY A C 1
ATOM 2355 O O . GLY A 1 297 ? -7.494 22.590 20.850 1.00 61.62 297 GLY A O 1
ATOM 2356 N N . ARG A 1 298 ? -9.045 23.250 22.321 1.00 64.56 298 ARG A N 1
ATOM 2357 C CA . ARG A 1 298 ? -10.185 22.848 21.489 1.00 64.56 298 ARG A CA 1
ATOM 2358 C C . ARG A 1 298 ? -10.464 23.872 20.390 1.00 64.56 298 ARG A C 1
ATOM 2360 O O . ARG A 1 298 ? -10.682 25.050 20.651 1.00 64.56 298 ARG A O 1
ATOM 2367 N N . LEU A 1 299 ? -10.593 23.389 19.160 1.00 61.31 299 LEU A N 1
ATOM 2368 C CA . LEU A 1 299 ? -11.142 24.167 18.054 1.00 61.31 299 LEU A CA 1
ATOM 2369 C C . LEU A 1 299 ? -12.658 24.257 18.233 1.00 61.31 299 LEU A C 1
ATOM 2371 O O . LEU A 1 299 ? -13.342 23.238 18.189 1.00 61.31 299 LEU A O 1
ATOM 2375 N N . GLY A 1 300 ? -13.159 25.466 18.506 1.00 66.75 300 GLY A N 1
ATOM 2376 C CA . GLY A 1 300 ? -14.562 25.742 18.825 1.00 66.75 300 GLY A CA 1
ATOM 2377 C C . GLY A 1 300 ? -15.532 25.025 17.885 1.00 66.75 300 GLY A C 1
ATOM 2378 O O . GLY A 1 300 ? -15.661 25.403 16.721 1.00 66.75 300 GLY A O 1
ATOM 2379 N N . LYS A 1 301 ? -16.161 23.968 18.409 1.00 74.56 301 LYS A N 1
ATOM 2380 C CA . LYS A 1 301 ? -17.176 23.140 17.759 1.00 74.56 301 LYS A CA 1
ATOM 2381 C C . LYS A 1 301 ? -18.229 22.779 18.796 1.00 74.56 301 LYS A C 1
ATOM 2383 O O . LYS A 1 301 ? -17.888 22.184 19.821 1.00 74.56 301 LYS A O 1
ATOM 2388 N N . LYS A 1 302 ? -19.492 23.116 18.563 1.00 80.75 302 LYS A N 1
ATOM 2389 C CA . LYS A 1 302 ? -20.588 22.760 19.477 1.00 80.75 302 LYS A CA 1
ATOM 2390 C C . LYS A 1 302 ? -21.553 21.846 18.745 1.00 80.75 302 LYS A C 1
ATOM 2392 O O . LYS A 1 302 ? -22.085 22.229 17.715 1.00 80.75 302 LYS A O 1
ATOM 2397 N N . LEU A 1 303 ? -21.754 20.634 19.256 1.00 85.31 303 LEU A N 1
ATOM 2398 C CA . LEU A 1 303 ? -22.736 19.732 18.658 1.00 85.31 303 LEU A CA 1
ATOM 2399 C C . LEU A 1 303 ? -24.148 20.152 19.074 1.00 85.31 303 LEU A C 1
ATOM 2401 O O . LEU A 1 303 ? -24.368 20.452 20.247 1.00 85.31 303 LEU A O 1
ATOM 2405 N N . TRP A 1 304 ? -25.094 20.135 18.143 1.00 90.44 304 TRP A N 1
ATOM 2406 C CA . TRP A 1 304 ? -26.517 20.365 18.402 1.00 90.44 304 TRP A CA 1
ATOM 2407 C C . TRP A 1 304 ? -27.363 19.312 17.679 1.00 90.44 304 TRP A C 1
ATOM 2409 O O . TRP A 1 304 ? -26.872 18.640 16.779 1.00 90.44 304 TRP A O 1
ATOM 2419 N N . THR A 1 305 ? -28.621 19.134 18.078 1.00 91.25 305 THR A N 1
ATOM 2420 C CA . THR A 1 305 ? -29.562 18.205 17.430 1.00 91.25 305 THR A CA 1
ATOM 2421 C C . THR A 1 305 ? -30.911 18.879 17.233 1.00 91.25 305 THR A C 1
ATOM 2423 O O . THR A 1 305 ? -31.316 19.694 18.059 1.00 91.25 305 THR A O 1
ATOM 2426 N N . SER A 1 306 ? -31.595 18.539 16.140 1.00 92.62 306 SER A N 1
ATOM 2427 C CA . SER A 1 306 ? -33.010 18.861 15.911 1.00 92.62 306 SER A CA 1
ATOM 2428 C C . SER A 1 306 ? -33.954 17.794 16.481 1.00 92.62 306 SER A C 1
ATOM 2430 O O . SER A 1 306 ? -35.168 17.922 16.360 1.00 92.62 306 SER A O 1
ATOM 2432 N N . GLY A 1 307 ? -33.405 16.717 17.053 1.00 91.12 307 GLY A N 1
ATOM 2433 C CA . GLY A 1 307 ? -34.167 15.650 17.691 1.00 91.12 307 GLY A CA 1
ATOM 2434 C C . GLY A 1 307 ? -34.711 16.034 19.069 1.00 91.12 307 GLY A C 1
ATOM 2435 O O . GLY A 1 307 ? -34.507 17.137 19.576 1.00 91.12 307 GLY A O 1
ATOM 2436 N N . ALA A 1 308 ? -35.399 15.087 19.703 1.00 93.38 308 ALA A N 1
ATOM 2437 C CA . ALA A 1 308 ? -35.969 15.285 21.031 1.00 93.38 308 ALA A CA 1
ATOM 2438 C C . ALA A 1 308 ? -34.892 15.512 22.110 1.00 93.38 308 ALA A C 1
ATOM 2440 O O . ALA A 1 308 ? -33.747 15.056 22.002 1.00 93.38 308 ALA A O 1
ATOM 2441 N N . ARG A 1 309 ? -35.290 16.158 23.215 1.00 94.19 309 ARG A N 1
ATOM 2442 C CA . ARG A 1 309 ? -34.425 16.353 24.389 1.00 94.19 309 ARG A CA 1
ATOM 2443 C C . ARG A 1 309 ? -33.968 15.020 24.993 1.00 94.19 309 ARG A C 1
ATOM 2445 O O . ARG A 1 309 ? -32.802 14.891 25.345 1.00 94.19 309 ARG A O 1
ATOM 2452 N N . GLY A 1 310 ? -34.839 14.011 25.000 1.00 93.75 310 GLY A N 1
ATOM 2453 C CA . GLY A 1 310 ? -34.548 12.674 25.524 1.00 93.75 310 GLY A CA 1
ATOM 2454 C C . GLY A 1 310 ? -34.565 12.595 27.050 1.00 93.75 310 GLY A C 1
ATOM 2455 O O . GLY A 1 310 ? -34.767 13.596 27.737 1.00 93.75 310 GLY A O 1
ATOM 2456 N N . GLU A 1 311 ? -34.360 11.388 27.573 1.00 93.62 311 GLU A N 1
ATOM 2457 C CA . GLU A 1 311 ? -34.376 11.127 29.014 1.00 93.62 311 GLU A CA 1
ATOM 2458 C C . GLU A 1 311 ? -33.149 11.715 29.743 1.00 93.62 311 GLU A C 1
ATOM 2460 O O . GLU A 1 311 ? -32.080 11.857 29.137 1.00 93.62 311 GLU A O 1
ATOM 2465 N N . PRO A 1 312 ? -33.272 12.033 31.048 1.00 95.19 312 PRO A N 1
ATOM 2466 C CA . PRO A 1 312 ? -32.137 12.393 31.893 1.00 95.19 312 PRO A CA 1
ATOM 2467 C C . PRO A 1 312 ? -31.074 11.291 31.956 1.00 95.19 312 PRO A C 1
ATOM 2469 O O . PRO A 1 312 ? -31.394 10.106 32.073 1.00 95.19 312 PRO A O 1
ATOM 2472 N N . ILE A 1 313 ? -29.799 11.691 31.958 1.00 94.12 313 ILE A N 1
ATOM 2473 C CA . ILE A 1 313 ? -28.683 10.773 32.215 1.00 94.12 313 ILE A CA 1
ATOM 2474 C C . ILE A 1 313 ? -28.724 10.372 33.688 1.00 94.12 313 ILE A C 1
ATOM 2476 O O . ILE A 1 313 ? -28.791 11.226 34.571 1.00 94.12 313 ILE A O 1
ATOM 2480 N N . ARG A 1 314 ? -28.681 9.065 33.947 1.00 93.12 314 ARG A N 1
ATOM 2481 C CA . ARG A 1 314 ? -28.684 8.506 35.300 1.00 93.12 314 ARG A CA 1
ATOM 2482 C C . ARG A 1 314 ? -27.261 8.163 35.719 1.00 93.12 314 ARG A C 1
ATOM 2484 O O . ARG A 1 314 ? -26.511 7.594 34.931 1.00 93.12 314 ARG A O 1
ATOM 2491 N N . LEU A 1 315 ? -26.927 8.478 36.964 1.00 93.94 315 LEU A N 1
ATOM 2492 C CA . LEU A 1 315 ? -25.688 8.082 37.621 1.00 93.94 315 LEU A CA 1
ATOM 2493 C C . LEU A 1 315 ? -26.053 7.169 38.792 1.00 93.94 315 LEU A C 1
ATOM 2495 O O . LEU A 1 315 ? -26.911 7.527 39.596 1.00 93.94 315 LEU A O 1
ATOM 2499 N N . TYR A 1 316 ? -25.420 6.003 38.868 1.00 94.12 316 TYR A N 1
ATOM 2500 C CA . TYR A 1 316 ? -25.559 5.067 39.980 1.00 94.12 316 TYR A CA 1
ATOM 2501 C C . TYR A 1 316 ? -24.185 4.854 40.608 1.00 94.12 316 TYR A C 1
ATOM 2503 O O . TYR A 1 316 ? -23.221 4.575 39.899 1.00 94.12 316 TYR A O 1
ATOM 2511 N N . THR A 1 317 ? -24.092 5.026 41.923 1.00 95.25 317 THR A N 1
ATOM 2512 C CA . THR A 1 317 ? -22.873 4.786 42.700 1.00 95.25 317 THR A CA 1
ATOM 2513 C C . THR A 1 317 ? -23.022 3.458 43.426 1.00 95.25 317 THR A C 1
ATOM 2515 O O . THR A 1 317 ? -23.692 3.402 44.457 1.00 95.25 317 THR A O 1
ATOM 2518 N N . ALA A 1 318 ? -22.433 2.404 42.869 1.00 94.56 318 ALA A N 1
ATOM 2519 C CA . ALA A 1 318 ? -22.473 1.072 43.458 1.00 94.56 318 ALA A CA 1
ATOM 2520 C C . ALA A 1 318 ? -21.561 0.961 44.691 1.00 94.56 318 ALA A C 1
ATOM 2522 O O . ALA A 1 318 ? -20.535 1.639 44.783 1.00 94.56 318 ALA A O 1
ATOM 2523 N N . PHE A 1 319 ? -21.916 0.077 45.621 1.00 93.25 319 PHE A N 1
ATOM 2524 C CA . PHE A 1 319 ? -21.108 -0.233 46.802 1.00 93.25 319 PHE A CA 1
ATOM 2525 C C . PHE A 1 319 ? -19.864 -1.069 46.459 1.00 93.25 319 PHE A C 1
ATOM 2527 O O . PHE A 1 319 ? -18.813 -0.900 47.074 1.00 93.25 319 PHE A O 1
ATOM 2534 N N . ASN A 1 320 ? -19.977 -1.973 45.483 1.00 92.25 320 ASN A N 1
ATOM 2535 C CA . ASN A 1 320 ? -18.887 -2.803 44.966 1.00 92.25 320 ASN A CA 1
ATOM 2536 C C . ASN A 1 320 ? -19.185 -3.259 43.523 1.00 92.25 320 ASN A C 1
ATOM 2538 O O . ASN A 1 320 ? -20.238 -2.949 42.963 1.00 92.25 320 ASN A O 1
ATOM 2542 N N . GLU A 1 321 ? -18.271 -4.019 42.921 1.00 92.31 321 GLU A N 1
ATOM 2543 C CA . GLU A 1 321 ? -18.381 -4.500 41.541 1.00 92.31 321 GLU A CA 1
ATOM 2544 C C . GLU A 1 321 ? -19.559 -5.462 41.310 1.00 92.31 321 GLU A C 1
ATOM 2546 O O . GLU A 1 321 ? -20.118 -5.513 40.213 1.00 92.31 321 GLU A O 1
ATOM 2551 N N . ARG A 1 322 ? -19.973 -6.215 42.339 1.00 93.88 322 ARG A N 1
ATOM 2552 C CA . ARG A 1 322 ? -21.130 -7.118 42.245 1.00 93.88 322 ARG A CA 1
ATOM 2553 C C . ARG A 1 322 ? -22.437 -6.338 42.232 1.00 93.88 322 ARG A C 1
ATOM 2555 O O . ARG A 1 322 ? -23.282 -6.624 41.394 1.00 93.88 322 ARG A O 1
ATOM 2562 N N . ASP A 1 323 ? -22.568 -5.339 43.100 1.00 96.25 323 ASP A N 1
ATOM 2563 C CA . ASP A 1 323 ? -23.711 -4.419 43.119 1.00 96.25 323 ASP A CA 1
ATOM 2564 C C . ASP A 1 323 ? -23.821 -3.649 41.791 1.00 96.25 323 ASP A C 1
ATOM 2566 O O . ASP A 1 323 ? -24.900 -3.560 41.209 1.00 96.25 323 ASP A O 1
ATOM 2570 N N . GLU A 1 324 ? -22.700 -3.186 41.222 1.00 95.75 324 GLU A N 1
ATOM 2571 C CA . GLU A 1 324 ? -22.700 -2.560 39.893 1.00 95.75 324 GLU A CA 1
ATOM 2572 C C . GLU A 1 324 ? -23.228 -3.520 38.812 1.00 95.75 324 GLU A C 1
ATOM 2574 O O . GLU A 1 324 ? -24.103 -3.159 38.016 1.00 95.75 324 GLU A O 1
ATOM 2579 N N . ALA A 1 325 ? -22.747 -4.767 38.800 1.00 94.25 325 ALA A N 1
ATOM 2580 C CA . ALA A 1 325 ? -23.191 -5.781 37.849 1.00 94.25 325 ALA A CA 1
ATOM 2581 C C . ALA A 1 325 ? -24.674 -6.156 38.037 1.00 94.25 325 ALA A C 1
ATOM 2583 O O . ALA A 1 325 ? -25.417 -6.299 37.057 1.00 94.25 325 ALA A O 1
ATOM 2584 N N . GLU A 1 326 ? -25.138 -6.292 39.279 1.00 95.69 326 GLU A N 1
ATOM 2585 C CA . GLU A 1 326 ? -26.541 -6.552 39.609 1.00 95.69 326 GLU A CA 1
ATOM 2586 C C . GLU A 1 326 ? -27.442 -5.401 39.159 1.00 95.69 326 GLU A C 1
ATOM 2588 O O . GLU A 1 326 ? -28.451 -5.637 38.487 1.00 95.69 326 GLU A O 1
ATOM 2593 N N . PHE A 1 327 ? -27.043 -4.156 39.417 1.00 95.81 327 PHE A N 1
ATOM 2594 C CA . PHE A 1 327 ? -27.753 -2.977 38.937 1.00 95.81 327 PHE A CA 1
ATOM 2595 C C . PHE A 1 327 ? -27.870 -2.978 37.408 1.00 95.81 327 PHE A C 1
ATOM 2597 O O . PHE A 1 327 ? -28.973 -2.861 36.865 1.00 95.81 327 PHE A O 1
ATOM 2604 N N . VAL A 1 328 ? -26.758 -3.169 36.689 1.00 95.94 328 VAL A N 1
ATOM 2605 C CA . VAL A 1 328 ? -26.754 -3.191 35.217 1.00 95.94 328 VAL A CA 1
ATOM 2606 C C . VAL A 1 328 ? -27.644 -4.316 34.684 1.00 95.94 328 VAL A C 1
ATOM 2608 O O . VAL A 1 328 ? -28.492 -4.077 33.821 1.00 95.94 328 VAL A O 1
ATOM 2611 N N . THR A 1 329 ? -27.519 -5.536 35.211 1.00 96.25 329 THR A N 1
ATOM 2612 C CA . THR A 1 329 ? -28.343 -6.673 34.767 1.00 96.25 329 THR A CA 1
ATOM 2613 C C . THR A 1 329 ? -29.828 -6.472 35.070 1.00 96.25 329 THR A C 1
ATOM 2615 O O . THR A 1 329 ? -30.669 -6.823 34.236 1.00 96.25 329 THR A O 1
ATOM 2618 N N . HIS A 1 330 ? -30.171 -5.855 36.202 1.00 96.50 330 HIS A N 1
ATOM 2619 C CA . HIS A 1 330 ? -31.543 -5.478 36.529 1.00 96.50 330 HIS A CA 1
ATOM 2620 C C . HIS A 1 330 ? -32.106 -4.476 35.512 1.00 96.50 330 HIS A C 1
ATOM 2622 O O . HIS A 1 330 ? -33.174 -4.715 34.947 1.00 96.50 330 HIS A O 1
ATOM 2628 N N . ARG A 1 331 ? -31.358 -3.416 35.174 1.00 95.44 331 ARG A N 1
ATOM 2629 C CA . ARG A 1 331 ? -31.769 -2.432 34.154 1.00 95.44 331 ARG A CA 1
ATOM 2630 C C . ARG A 1 331 ? -31.992 -3.065 32.779 1.00 95.44 331 ARG A C 1
ATOM 2632 O O . ARG A 1 331 ? -32.948 -2.708 32.089 1.00 95.44 331 ARG A O 1
ATOM 2639 N N . ILE A 1 332 ? -31.146 -4.020 32.390 1.00 96.00 332 ILE A N 1
ATOM 2640 C CA . ILE A 1 332 ? -31.306 -4.774 31.137 1.00 96.00 332 ILE A CA 1
ATOM 2641 C C . ILE A 1 332 ? -32.596 -5.603 31.171 1.00 96.00 332 ILE A C 1
ATOM 2643 O O . ILE A 1 332 ? -33.347 -5.613 30.195 1.00 96.00 332 ILE A O 1
ATOM 2647 N N . ARG A 1 333 ? -32.879 -6.287 32.287 1.00 96.50 333 ARG A N 1
ATOM 2648 C CA . ARG A 1 333 ? -34.113 -7.072 32.452 1.00 96.50 333 ARG A CA 1
ATOM 2649 C C . ARG A 1 333 ? -35.356 -6.192 32.372 1.00 96.50 333 ARG A C 1
ATOM 2651 O O . ARG A 1 333 ? -36.287 -6.554 31.663 1.00 96.50 333 ARG A O 1
ATOM 2658 N N . GLU A 1 334 ? -35.357 -5.034 33.028 1.00 96.25 334 GLU A N 1
ATOM 2659 C CA . GLU A 1 334 ? -36.466 -4.078 32.952 1.00 96.25 334 GLU A CA 1
ATOM 2660 C C . GLU A 1 334 ? -36.697 -3.552 31.528 1.00 96.25 334 GLU A C 1
ATOM 2662 O O . GLU A 1 334 ? -37.844 -3.432 31.103 1.00 96.25 334 GLU A O 1
ATOM 2667 N N . TRP A 1 335 ? -35.630 -3.256 30.775 1.00 94.56 335 TRP A N 1
ATOM 2668 C CA . TRP A 1 335 ? -35.731 -2.833 29.371 1.00 94.56 335 TRP A CA 1
ATOM 2669 C C . TRP A 1 335 ? -36.395 -3.905 28.505 1.00 94.56 335 TRP A C 1
ATOM 2671 O O . TRP A 1 335 ? -37.348 -3.625 27.778 1.00 94.56 335 TRP A O 1
ATOM 2681 N N . VAL A 1 336 ? -35.934 -5.151 28.638 1.00 96.44 336 VAL A N 1
ATOM 2682 C CA . VAL A 1 336 ? -36.487 -6.289 27.894 1.00 96.44 336 VAL A CA 1
ATOM 2683 C C . VAL A 1 336 ? -37.934 -6.569 28.301 1.00 96.44 336 VAL A C 1
ATOM 2685 O O . VAL A 1 336 ? -38.768 -6.823 27.437 1.00 96.44 336 VAL A O 1
ATOM 2688 N N . ALA A 1 337 ? -38.266 -6.463 29.591 1.00 96.56 337 ALA A N 1
ATOM 2689 C CA . ALA A 1 337 ? -39.633 -6.639 30.085 1.00 96.56 337 ALA A CA 1
ATOM 2690 C C . ALA A 1 337 ? -40.614 -5.592 29.525 1.00 96.56 337 ALA A C 1
ATOM 2692 O O . ALA A 1 337 ? -41.804 -5.868 29.408 1.00 96.56 337 ALA A O 1
ATOM 2693 N N . ARG A 1 338 ? -40.119 -4.410 29.137 1.00 95.62 338 ARG A N 1
ATOM 2694 C CA . ARG A 1 338 ? -40.899 -3.350 28.474 1.00 95.62 338 ARG A CA 1
ATOM 2695 C C . ARG A 1 338 ? -40.921 -3.472 26.942 1.00 95.62 338 ARG A C 1
ATOM 2697 O O . ARG A 1 338 ? -41.408 -2.566 26.277 1.00 95.62 338 ARG A O 1
ATOM 2704 N N . GLY A 1 339 ? -40.404 -4.571 26.384 1.00 95.00 339 GLY A N 1
ATOM 2705 C CA . GLY A 1 339 ? -40.397 -4.852 24.943 1.00 95.00 339 GLY A CA 1
ATOM 2706 C C . GLY A 1 339 ? -39.139 -4.399 24.196 1.00 95.00 339 GLY A C 1
ATOM 2707 O O . GLY A 1 339 ? -39.070 -4.541 22.978 1.00 95.00 339 GLY A O 1
ATOM 2708 N N . GLY A 1 340 ? -38.135 -3.872 24.899 1.00 94.69 340 GLY A N 1
ATOM 2709 C CA . GLY A 1 340 ? -36.879 -3.437 24.299 1.00 94.69 340 GLY A CA 1
ATOM 2710 C C . GLY A 1 340 ? -35.972 -4.595 23.869 1.00 94.69 340 GLY A C 1
ATOM 2711 O O . GLY A 1 340 ? -35.947 -5.660 24.495 1.00 94.69 340 GLY A O 1
ATOM 2712 N N . GLN A 1 341 ? -35.177 -4.404 22.811 1.00 93.81 341 GLN A N 1
ATOM 2713 C CA . GLN A 1 341 ? -34.312 -5.470 22.297 1.00 93.81 341 GLN A CA 1
ATOM 2714 C C . GLN A 1 341 ? -32.927 -5.422 22.938 1.00 93.81 341 GLN A C 1
ATOM 2716 O O . GLN A 1 341 ? -32.328 -4.361 23.091 1.00 93.81 341 GLN A O 1
ATOM 2721 N N . ARG A 1 342 ? -32.352 -6.592 23.249 1.00 90.31 342 ARG A N 1
ATOM 2722 C CA . ARG A 1 342 ? -30.991 -6.674 23.814 1.00 90.31 342 ARG A CA 1
ATOM 2723 C C . ARG A 1 342 ? -29.918 -6.094 22.888 1.00 90.31 342 ARG A C 1
ATOM 2725 O O . ARG A 1 342 ? -28.953 -5.527 23.375 1.00 90.31 342 ARG A O 1
ATOM 2732 N N . ARG A 1 343 ? -30.106 -6.195 21.567 1.00 92.12 343 ARG A N 1
ATOM 2733 C CA . ARG A 1 343 ? -29.184 -5.645 20.553 1.00 92.12 343 ARG A CA 1
ATOM 2734 C C . ARG A 1 343 ? -29.134 -4.113 20.513 1.00 92.12 343 ARG A C 1
ATOM 2736 O O . ARG A 1 343 ? -28.249 -3.559 19.878 1.00 92.12 343 ARG A O 1
ATOM 2743 N N . GLU A 1 344 ? -30.089 -3.442 21.155 1.00 89.00 344 GLU A N 1
ATOM 2744 C CA . GLU A 1 344 ? -30.147 -1.977 21.264 1.00 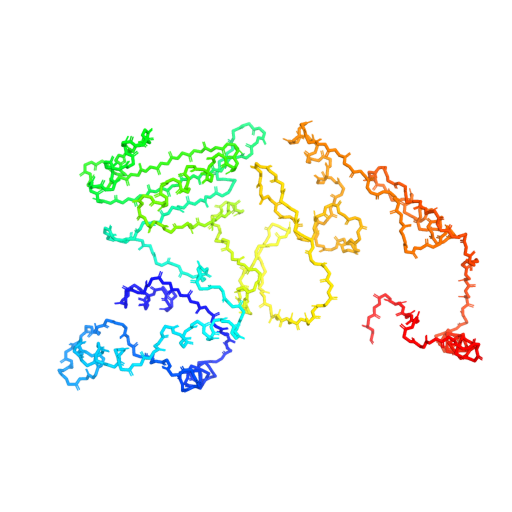89.00 344 GLU A CA 1
ATOM 2745 C C . GLU A 1 344 ? -29.401 -1.466 22.512 1.00 89.00 344 GLU A C 1
ATOM 2747 O O . GLU A 1 344 ? -29.344 -0.263 22.752 1.00 89.00 344 GLU A O 1
ATOM 2752 N N . LEU A 1 345 ? -28.819 -2.373 23.309 1.00 92.19 345 LEU A N 1
ATOM 2753 C CA . LEU A 1 345 ? -28.063 -2.067 24.520 1.00 92.19 345 LEU A CA 1
ATOM 2754 C C . LEU A 1 345 ? -26.563 -2.288 24.297 1.00 92.19 345 LEU A C 1
ATOM 2756 O O . LEU A 1 345 ? -26.150 -3.244 23.643 1.00 92.19 345 LEU A O 1
ATOM 2760 N N . ALA A 1 346 ? -25.743 -1.434 24.906 1.00 90.50 346 ALA A N 1
ATOM 2761 C CA . ALA A 1 346 ? -24.290 -1.569 24.929 1.00 90.50 346 ALA A CA 1
ATOM 2762 C C . ALA A 1 346 ? -23.753 -1.299 26.340 1.00 90.50 346 ALA A C 1
ATOM 2764 O O . ALA A 1 346 ? -24.214 -0.377 27.013 1.00 90.50 346 ALA A O 1
ATOM 2765 N N . ILE A 1 347 ? -22.763 -2.087 26.765 1.00 91.50 347 ILE A N 1
ATOM 2766 C CA . ILE A 1 347 ? -22.006 -1.879 28.006 1.00 91.50 347 ILE A CA 1
ATOM 2767 C C . ILE A 1 347 ? -20.594 -1.461 27.602 1.00 91.50 347 ILE A C 1
ATOM 2769 O O . ILE A 1 347 ? -19.929 -2.170 26.849 1.00 91.50 347 ILE A O 1
ATOM 2773 N N . LEU A 1 348 ? -20.151 -0.299 28.079 1.00 86.88 348 LEU A N 1
ATOM 2774 C CA . LEU A 1 348 ? -18.831 0.255 27.789 1.00 86.88 348 LEU A CA 1
ATOM 2775 C C . LEU A 1 348 ? -18.026 0.329 29.084 1.00 86.88 348 LEU A C 1
ATOM 2777 O O . LEU A 1 348 ? -18.501 0.873 30.076 1.00 86.88 348 LEU A O 1
ATOM 2781 N N . TYR A 1 349 ? -16.802 -0.181 29.054 1.00 88.50 349 TYR A N 1
ATOM 2782 C CA . TYR A 1 349 ? -15.878 -0.179 30.184 1.00 88.50 349 TYR A CA 1
ATOM 2783 C C . TYR A 1 349 ? -14.467 0.184 29.707 1.00 88.50 349 TYR A C 1
ATOM 2785 O O . TYR A 1 349 ? -14.175 0.196 28.509 1.00 88.50 349 TYR A O 1
ATOM 2793 N N . ARG A 1 350 ? -13.589 0.571 30.639 1.00 80.12 350 ARG A N 1
ATOM 2794 C CA . ARG A 1 350 ? -12.303 1.192 30.286 1.00 80.12 350 ARG A CA 1
ATOM 2795 C C . ARG A 1 350 ? -11.216 0.195 29.874 1.00 80.12 350 ARG A C 1
ATOM 2797 O O . ARG A 1 350 ? -10.387 0.555 29.037 1.00 80.12 350 ARG A O 1
ATOM 2804 N N . SER A 1 351 ? -11.191 -0.991 30.478 1.00 73.00 351 SER A N 1
ATOM 2805 C CA . SER A 1 351 ? -10.152 -2.007 30.283 1.00 73.00 351 SER A CA 1
ATOM 2806 C C . SER A 1 351 ? -10.763 -3.399 30.246 1.00 73.00 351 SER A C 1
ATOM 2808 O O . SER A 1 351 ? -11.563 -3.728 31.117 1.00 73.00 351 SER A O 1
ATOM 2810 N N . ASN A 1 352 ? -10.339 -4.216 29.284 1.00 60.84 352 ASN A N 1
ATOM 2811 C CA . ASN A 1 352 ? -10.588 -5.654 29.301 1.00 60.84 352 ASN A CA 1
ATOM 2812 C C . ASN A 1 352 ? -9.612 -6.238 30.329 1.00 60.84 352 ASN A C 1
ATOM 2814 O O . ASN A 1 352 ? -8.408 -6.239 30.076 1.00 60.84 352 ASN A O 1
ATOM 2818 N N . ALA A 1 353 ? -10.115 -6.580 31.514 1.00 47.06 353 ALA A N 1
ATOM 2819 C CA . ALA A 1 353 ? -9.350 -7.222 32.581 1.00 47.06 353 ALA A CA 1
ATOM 2820 C C . ALA A 1 353 ? -9.474 -8.743 32.488 1.00 47.06 353 ALA A C 1
ATOM 2822 O O . ALA A 1 353 ? -10.578 -9.206 32.113 1.00 47.06 353 ALA A O 1
#

Sequence (353 aa):
MVGFKQRSAQEHADGTWIIRTHSTENDARLDEMLTSLRYGLPTLPFSPRKGKAVNGLVHDAKYISHLFQSLDTDSAALRLLEDVGLDAEQPHYRPRGRNSNRHNIVITLCADRRGASPMHRISVAGACATVRRILEAQGLSVRAAKHNHRSWRFETVRKDFGELMTIARRIRDELDAQLVLQGLMYKRSLPFVTAAAIRPGMVVATDANSFDVVERIEAQPYTGEVYDLNIERTHNFIAGGVITHNSIYRFRGASARHLEQFRRDYPAAQLFRLEQNYRSTGTILEAANGLIAHNAGRLGKKLWTSGARGEPIRLYTAFNERDEAEFVTHRIREWVARGGQRRELAILYRSNA

Nearest PDB structures (foldseek):
  1qhh-assembly1_B  TM=9.228E-01  e=2.764E-09  Geobacillus stearothermophilus
  2pjr-assembly1_A  TM=9.115E-01  e=1.487E-07  Geobacillus stearothermophilus
  1pjr-assembly1_A  TM=9.261E-01  e=3.877E-06  Geobacillus stearothermophilus
  2is4-assembly1_A  TM=8.407E-01  e=6.284E-06  Escherichia coli
  1qhg-assembly1_A  TM=9.272E-01  e=2.844E-05  Geobacillus stearothermophilus

Secondary structure (DSSP, 8-state):
--HHHHHHHHTT-S-B------SSHHHHHHHHHHHHHHHT---S-SSPPP-S-TT-GGG-HHHHHHHHHTS-HHHHHHHHHHHTT--TT--SB-----STT--EEEEEEEEEEETTEEEEEEEEEE--HHHHHHHHHTT--EEESSTT-S-EEEEEEES-HHHHHHHHHHHHHHHTPEEEEEEEETTEEEEP--GGG--TT-EEE-TTSSEEE----------S-------TTT----SS--S-TT---GGGT--HHHHHHHHHH-TT-------B-SSS-HHHHHHHHHHHHT-TT------B-SS---PPPP----SSHHHHHHHHHHHHHHHHHTT--GGG-----S---

Radius of gyration: 28.19 Å; Cα contacts (8 Å, |Δi|>4): 401; chains: 1; bounding box: 71×62×75 Å

Foldseek 3Di:
DPPVLVLCVQLVPQFAADLADDPDPVVVVVCVVCLCVVLVADPAGNDADDDPDPDDCSHDNVSSVVSPVVDPNVVSVVVSCVVLVHDPLFHPDGHDPPADQAWEFEKEWQLDDDPPAGKIKTKTKHLDPV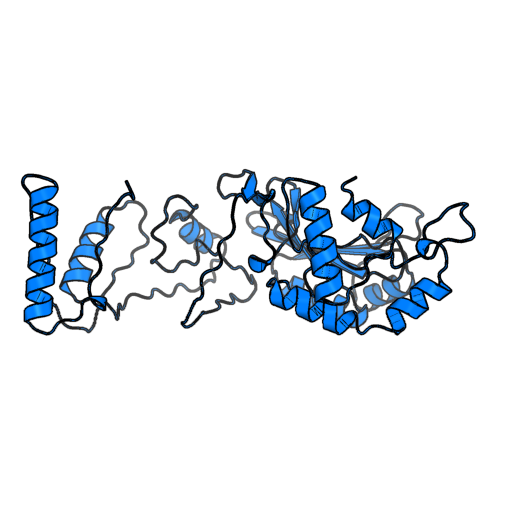LVVVCVVVVFDKAAPDPPDSMIMTMDIDSFVLVVVVSVVVSCVVRVYRYWYWYCALNDTHGDHDPSRDYFQDWDQALVSDIDTRHDDDDDDDDDDDDDDQDPRPSDDDDCEPPDPPNPDPPRNHDLVVVVVVCVNCVPDDDDADQEDAPDALQVQVVVQVVCVPDPSDDDHRHDYPDHNDDHDDDDDAPDPVRVVVVVVVVLVVCVVVVHDPVVDDDDDDDDD

Solvent-accessible surface area (backbone atoms only — not comparable to full-atom values): 22062 Å² total; per-residue (Å²): 126,64,68,67,62,53,49,34,68,71,36,67,42,76,56,39,72,77,86,81,78,65,96,45,70,66,59,42,51,52,51,50,50,52,48,24,67,74,50,58,42,80,90,70,64,84,40,53,52,92,71,90,65,90,84,44,70,61,48,36,59,68,59,43,52,51,52,58,73,73,41,73,46,65,66,28,49,52,51,53,30,53,79,63,52,40,57,94,90,62,50,81,40,65,68,78,62,87,57,83,86,48,45,52,41,36,34,29,39,54,61,44,71,66,82,93,48,57,19,31,30,44,39,36,64,50,57,44,66,68,61,50,50,56,44,44,73,72,72,41,74,68,41,69,65,45,91,98,46,78,33,33,32,36,66,54,72,31,73,43,47,47,64,46,47,54,54,49,48,57,52,24,75,75,60,77,31,45,82,41,57,27,37,49,51,96,95,37,80,41,77,69,74,57,80,62,61,62,51,55,75,40,77,42,79,49,85,84,82,46,74,46,67,35,80,76,84,84,88,74,95,81,90,78,91,82,84,82,74,81,43,83,51,63,70,61,79,49,86,78,54,52,100,58,97,79,74,89,52,72,91,61,70,52,52,60,64,56,60,58,46,46,50,68,78,38,74,85,64,83,87,83,81,90,33,78,42,92,83,54,31,41,47,59,40,52,53,53,52,56,64,57,65,73,50,84,76,66,77,92,75,67,68,46,47,92,58,58,51,66,73,82,90,82,85,82,86,58,92,46,75,65,51,41,50,50,53,52,52,49,54,53,50,55,41,43,76,74,72,46,60,75,88,82,59,86,87,86,79,95,68,95,126

pLDDT: mean 81.96, std 14.95, range [32.97, 97.12]

Mean predicted aligned error: 15.2 Å